Protein AF-A0A935UK66-F1 (afdb_monomer)

Radius of gyration: 18.5 Å; Cα contacts (8 Å, |Δi|>4): 503; chains: 1; bounding box: 47×48×50 Å

Foldseek 3Di:
DDDDDDDDDLADDPPPPRHAQCWADWDQDPVRWIWIARQVQQFIWTANPVRSDIDTQDGPHDPHPVADEDPDDAPGQHCNLQQQAAAPAEPDPAGDNVHHLHAPGGFHAKDQDPCQPVVPQPRVKMKTKGWGHWHDADHRQQFTKTAIWIWMWRADPVVSHTDDIDTQGTGHIGTSYQQQRYWDWDDDPPWIFIFDQGFDDGGDDPPPDRDRDGDGGTDD

Solvent-accessible surface area (backbone atoms only — not comparable to full-atom values): 12392 Å² total; per-residue (Å²): 139,82,88,85,84,85,86,80,86,56,52,53,64,84,88,43,90,78,34,64,48,56,67,63,30,77,46,82,45,91,83,72,27,35,39,34,19,16,15,77,54,27,29,34,28,41,26,38,80,88,78,31,54,73,41,79,28,36,71,58,32,89,82,26,94,86,24,45,55,69,89,66,60,92,74,42,60,20,57,41,59,46,65,59,39,53,53,91,54,59,98,54,104,57,39,58,96,88,39,43,56,59,38,47,57,31,29,25,14,50,32,65,39,96,55,34,80,71,80,75,72,83,44,26,33,40,38,35,33,27,57,36,24,44,74,52,68,52,65,78,48,46,41,42,34,29,24,23,30,35,33,37,29,36,54,36,82,92,79,58,31,51,42,78,76,42,81,74,44,70,80,42,78,34,29,44,40,47,34,68,39,46,46,44,70,43,82,55,86,96,32,46,32,41,42,32,61,30,46,57,59,56,53,78,54,97,68,88,59,80,55,67,52,74,51,78,51,70,69,131

Secondary structure (DSSP, 8-state):
---------SSPPTTSTT--SSEEEEEE-TTS-EEEEETTTTEEEEE-TTT--EEEEEE-STT-TTSB-SSPPTTSSBSTTTSS------SSS---TTS----S-SEEEEEE-TTTTSSS-TT-EEEEEEEEEEEEE-STTS-EEEEEEEEEEEEETTTTEEEEEEEEEEEEEEESS------EEEEETTEEEEE-------TTS---------------

Structure (mmCIF, N/CA/C/O backbone):
data_AF-A0A935UK66-F1
#
_entry.id   AF-A0A935UK66-F1
#
loop_
_atom_site.group_PDB
_atom_site.id
_atom_site.type_symbol
_atom_site.label_atom_id
_atom_site.label_alt_id
_atom_site.label_comp_id
_atom_site.label_asym_id
_atom_site.label_entity_id
_atom_site.label_seq_id
_atom_site.pdbx_PDB_ins_code
_atom_site.Cartn_x
_atom_site.Cartn_y
_atom_site.Cartn_z
_atom_site.occupancy
_atom_site.B_iso_or_equiv
_atom_site.auth_seq_id
_atom_site.auth_comp_id
_atom_site.auth_asym_id
_atom_site.auth_atom_id
_atom_site.pdbx_PDB_model_num
ATOM 1 N N . MET A 1 1 ? -23.774 31.179 0.644 1.00 64.38 1 MET A N 1
ATOM 2 C CA . MET A 1 1 ? -23.534 30.008 1.512 1.00 64.38 1 MET A CA 1
ATOM 3 C C . MET A 1 1 ? -22.022 29.878 1.615 1.00 64.38 1 MET A C 1
ATOM 5 O O . MET A 1 1 ? -21.396 29.735 0.577 1.00 64.38 1 MET A O 1
ATOM 9 N N . GLY A 1 2 ? -21.432 30.132 2.785 1.00 73.19 2 GLY A N 1
ATOM 10 C CA . GLY A 1 2 ? -19.978 30.077 2.975 1.00 73.19 2 GLY A CA 1
ATOM 11 C C . GLY A 1 2 ? -19.636 28.817 3.750 1.00 73.19 2 GLY A C 1
ATOM 12 O O . GLY A 1 2 ? -19.974 28.732 4.927 1.00 73.19 2 GLY A O 1
ATOM 13 N N . GLU A 1 3 ? -19.041 27.829 3.093 1.00 79.62 3 GLU A N 1
ATOM 14 C CA . GLU A 1 3 ? -18.506 26.669 3.800 1.00 79.62 3 GLU A CA 1
ATOM 15 C C . GLU A 1 3 ? -17.301 27.114 4.636 1.00 79.62 3 GLU A C 1
ATOM 17 O O . GLU A 1 3 ? -16.380 27.761 4.138 1.00 79.62 3 GLU A O 1
ATOM 22 N N . VAL A 1 4 ? -17.335 26.801 5.932 1.00 85.06 4 VAL A N 1
ATOM 23 C CA . VAL A 1 4 ? -16.215 27.023 6.848 1.00 85.06 4 VAL A CA 1
ATOM 24 C C . VAL A 1 4 ? -15.487 25.697 6.996 1.00 85.06 4 VAL A C 1
ATOM 26 O O . VAL A 1 4 ? -16.038 24.741 7.539 1.00 85.06 4 VAL A O 1
ATOM 29 N N . PHE A 1 5 ? -14.246 25.641 6.522 1.00 86.44 5 PHE A N 1
ATOM 30 C CA . PHE A 1 5 ? -13.404 24.454 6.632 1.00 86.44 5 PHE A CA 1
ATOM 31 C C . PHE A 1 5 ? -12.426 24.584 7.798 1.00 86.44 5 PHE A C 1
ATOM 33 O O . PHE A 1 5 ? -11.846 25.645 8.030 1.00 86.44 5 PHE A O 1
ATOM 40 N N . LYS A 1 6 ? -12.207 23.474 8.509 1.00 85.62 6 LYS A N 1
ATOM 41 C CA . LYS A 1 6 ? -11.101 23.307 9.455 1.00 85.62 6 LYS A CA 1
ATOM 42 C C . LYS A 1 6 ? -10.132 22.282 8.880 1.00 85.62 6 LYS A C 1
ATOM 44 O O . LYS A 1 6 ? -10.553 21.207 8.464 1.00 85.62 6 LYS A O 1
ATOM 49 N N . GLN A 1 7 ? -8.846 22.609 8.887 1.00 88.38 7 GLN A N 1
ATOM 50 C CA . GLN A 1 7 ? -7.781 21.711 8.456 1.00 88.38 7 GLN A CA 1
ATOM 51 C C . GLN A 1 7 ? -6.944 21.273 9.659 1.00 88.38 7 GLN A C 1
ATOM 53 O O . GLN A 1 7 ? -6.579 22.094 10.500 1.00 88.38 7 GLN A O 1
ATOM 58 N N . THR A 1 8 ? -6.596 19.989 9.692 1.00 89.00 8 THR A N 1
ATOM 59 C CA . THR A 1 8 ? -5.582 19.426 10.589 1.00 89.00 8 THR A CA 1
ATOM 60 C C . THR A 1 8 ? -4.514 18.760 9.730 1.00 89.00 8 THR A C 1
ATOM 62 O O . THR A 1 8 ? -4.835 18.016 8.804 1.00 89.00 8 THR A O 1
ATOM 65 N N . ILE A 1 9 ? -3.241 19.025 10.019 1.00 91.56 9 ILE A N 1
ATOM 66 C CA . ILE A 1 9 ? -2.123 18.354 9.349 1.00 91.56 9 ILE A CA 1
ATOM 67 C C . ILE A 1 9 ? -1.869 17.027 10.071 1.00 91.56 9 ILE A C 1
ATOM 69 O O . ILE A 1 9 ? -1.418 17.029 11.211 1.00 91.56 9 ILE A O 1
ATOM 73 N N . LEU A 1 10 ? -2.162 15.902 9.410 1.00 93.25 10 LEU A N 1
A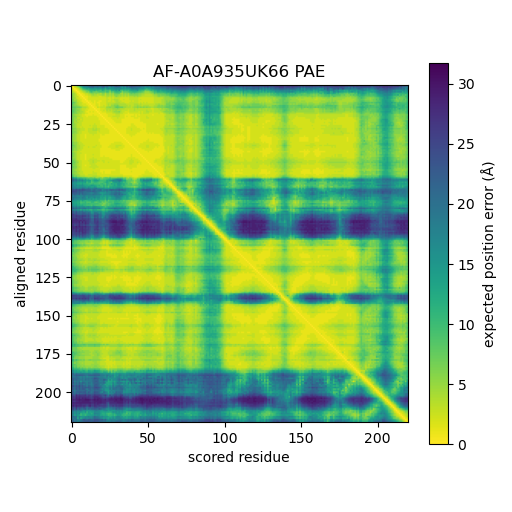TOM 74 C CA . LEU A 1 10 ? -1.942 14.552 9.961 1.00 93.25 10 LEU A CA 1
ATOM 75 C C . LEU A 1 10 ? -0.548 13.992 9.653 1.00 93.25 10 LEU A C 1
ATOM 77 O O . LEU A 1 10 ? -0.073 13.090 10.334 1.00 93.25 10 LEU A O 1
ATOM 81 N N . SER A 1 11 ? 0.105 14.522 8.621 1.00 93.44 11 SER A N 1
ATOM 82 C CA . SER A 1 11 ? 1.477 14.198 8.237 1.00 93.44 11 SER A CA 1
ATOM 83 C C . SER A 1 11 ? 2.166 15.491 7.817 1.00 93.44 11 SER A C 1
ATOM 85 O O . SER A 1 11 ? 1.612 16.201 6.973 1.00 93.44 11 SER A O 1
ATOM 87 N N . PRO A 1 12 ? 3.356 15.810 8.350 1.00 92.50 12 PRO A N 1
ATOM 88 C CA . PRO A 1 12 ? 4.091 16.989 7.920 1.00 92.50 12 PRO A CA 1
ATOM 89 C C . PRO A 1 12 ? 4.636 16.809 6.493 1.00 92.50 12 PRO A C 1
ATOM 91 O O . PRO A 1 12 ? 4.590 15.712 5.927 1.00 92.50 12 PRO A O 1
ATOM 94 N N . ALA A 1 13 ? 5.142 17.899 5.915 1.00 89.38 13 ALA A N 1
ATOM 95 C CA . ALA A 1 13 ? 5.801 17.882 4.613 1.00 89.38 13 ALA A CA 1
ATOM 96 C C . ALA A 1 13 ? 7.187 17.212 4.684 1.00 89.38 13 ALA A C 1
ATOM 98 O O . ALA A 1 13 ? 7.879 17.303 5.698 1.00 89.38 13 ALA A O 1
ATOM 99 N N . ASP A 1 14 ? 7.597 16.570 3.590 1.00 84.38 14 ASP A N 1
ATOM 100 C CA . ASP A 1 14 ? 8.952 16.037 3.384 1.00 84.38 14 ASP A CA 1
ATOM 101 C C . ASP A 1 14 ? 10.008 17.162 3.538 1.00 84.38 14 ASP A C 1
ATOM 103 O O . ASP A 1 14 ? 9.793 18.244 2.975 1.00 84.38 14 ASP A O 1
ATOM 107 N N . PRO A 1 15 ? 11.121 16.977 4.290 1.00 89.69 15 PRO A N 1
ATOM 108 C CA . PRO A 1 15 ? 11.586 15.761 4.985 1.00 89.69 15 PRO A CA 1
ATOM 109 C C . PRO A 1 15 ? 11.335 15.744 6.503 1.00 89.69 15 PRO A C 1
ATOM 111 O O . PRO A 1 15 ? 12.070 15.091 7.249 1.00 89.69 15 PRO A O 1
ATOM 114 N N . ALA A 1 16 ? 10.348 16.486 7.012 1.00 91.25 16 ALA A N 1
ATOM 115 C CA . ALA A 1 16 ? 10.133 16.599 8.454 1.00 91.25 16 ALA A CA 1
ATOM 116 C C . ALA A 1 16 ? 9.825 15.230 9.101 1.00 91.25 16 ALA A C 1
ATOM 118 O O . ALA A 1 16 ? 9.090 14.429 8.517 1.00 91.25 16 ALA A O 1
ATOM 119 N N . PRO A 1 17 ? 10.324 14.944 10.320 1.00 89.12 17 PRO A N 1
ATOM 120 C CA . PRO A 1 17 ? 10.083 13.667 10.986 1.00 89.12 17 PRO A CA 1
ATOM 121 C C . PRO A 1 17 ? 8.598 13.287 11.020 1.00 89.12 17 PRO A C 1
ATOM 123 O O . PRO A 1 17 ? 7.753 14.071 11.442 1.00 89.12 17 PRO A O 1
ATOM 126 N N . GLY A 1 18 ? 8.283 12.067 10.578 1.00 87.00 18 GLY A N 1
ATOM 127 C CA . GLY A 1 18 ? 6.913 11.551 10.546 1.00 87.00 18 GLY A CA 1
ATOM 128 C C . GLY A 1 18 ? 6.158 11.752 9.228 1.00 87.00 18 GLY A C 1
ATOM 129 O O . GLY A 1 18 ? 5.064 11.193 9.107 1.00 87.00 18 GLY A O 1
ATOM 130 N N . PHE A 1 19 ? 6.732 12.446 8.233 1.00 92.19 19 PHE A N 1
ATOM 131 C CA . PHE A 1 19 ? 6.116 12.608 6.909 1.00 92.19 19 PHE A CA 1
ATOM 132 C C . PHE A 1 19 ? 5.751 11.266 6.244 1.00 92.19 19 PHE A C 1
ATOM 134 O O . PHE A 1 19 ? 6.308 10.211 6.571 1.00 92.19 19 PHE A O 1
ATOM 141 N N . LEU A 1 20 ? 4.781 11.303 5.329 1.00 92.94 20 LEU A N 1
ATOM 142 C CA . LEU A 1 20 ? 4.436 10.195 4.442 1.00 92.94 20 LEU A CA 1
ATOM 143 C C . LEU A 1 20 ? 5.270 10.275 3.160 1.00 92.94 20 LEU A C 1
ATOM 145 O O . LEU A 1 20 ? 5.287 11.302 2.482 1.00 92.94 20 LEU A O 1
ATOM 149 N N . ASN A 1 21 ? 5.928 9.182 2.796 1.00 89.75 21 ASN A N 1
ATOM 150 C CA . ASN A 1 21 ? 6.810 9.109 1.637 1.00 89.75 21 ASN A CA 1
ATOM 151 C C . ASN A 1 21 ? 6.006 8.853 0.349 1.00 89.75 21 ASN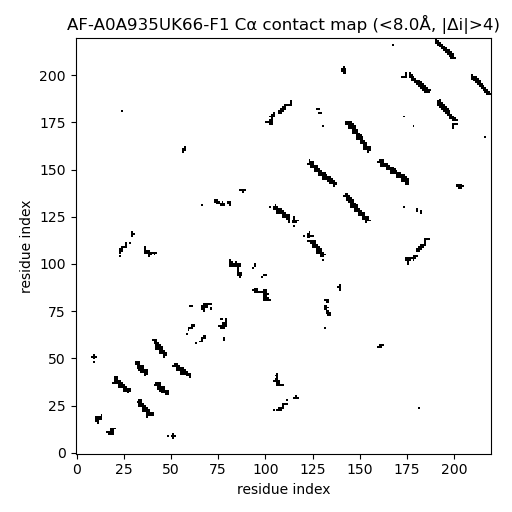 A C 1
ATOM 153 O O . ASN A 1 21 ? 5.794 7.703 -0.050 1.00 89.75 21 ASN A O 1
ATOM 157 N N . TYR A 1 22 ? 5.570 9.943 -0.293 1.00 90.31 22 TYR A N 1
ATOM 158 C CA . TYR A 1 22 ? 4.715 9.945 -1.491 1.00 90.31 22 TYR A CA 1
ATOM 159 C C . TYR A 1 22 ? 3.412 9.168 -1.239 1.00 90.31 22 TYR A C 1
ATOM 161 O O . TYR A 1 22 ? 3.231 8.077 -1.787 1.00 90.31 22 TYR A O 1
ATOM 169 N N . PRO A 1 23 ? 2.516 9.682 -0.373 1.00 94.50 23 PRO A N 1
ATOM 170 C CA . PRO A 1 23 ? 1.218 9.056 -0.161 1.00 94.50 23 PRO A CA 1
ATOM 171 C C . PRO A 1 23 ? 0.450 8.973 -1.486 1.00 94.50 23 PRO A C 1
ATOM 173 O O . PRO A 1 23 ? 0.463 9.933 -2.257 1.00 94.50 23 PRO A O 1
ATOM 176 N N . TRP A 1 24 ? -0.193 7.835 -1.759 1.00 94.38 24 TRP A N 1
ATOM 177 C CA . TRP A 1 24 ? -0.863 7.595 -3.043 1.00 94.38 24 TRP A CA 1
ATOM 178 C C . TRP A 1 24 ? -2.361 7.353 -2.898 1.00 94.38 24 TRP A C 1
ATOM 180 O O . TRP A 1 24 ? -3.166 8.121 -3.417 1.00 94.38 24 TRP A O 1
ATOM 190 N N . GLU A 1 25 ? -2.738 6.284 -2.203 1.00 95.88 25 GLU A N 1
ATOM 191 C CA . GLU A 1 25 ? -4.130 5.898 -1.987 1.00 95.88 25 GLU A CA 1
ATOM 192 C C . GLU A 1 25 ? -4.507 6.141 -0.527 1.00 95.88 25 GLU A C 1
ATOM 194 O O . GLU A 1 25 ? -3.689 5.950 0.377 1.00 95.88 25 GLU A O 1
ATOM 199 N N . ILE A 1 26 ? -5.760 6.534 -0.299 1.00 97.25 26 ILE A N 1
ATOM 200 C CA . ILE A 1 26 ? -6.345 6.683 1.031 1.00 97.25 26 ILE A CA 1
ATOM 201 C C . ILE A 1 26 ? -7.740 6.067 1.058 1.00 97.25 26 ILE A C 1
ATOM 203 O O . ILE A 1 26 ? -8.545 6.258 0.151 1.00 97.25 26 ILE A O 1
ATOM 207 N N . THR A 1 27 ? -8.053 5.329 2.116 1.00 96.31 27 THR A N 1
ATOM 208 C CA . THR A 1 27 ? -9.406 4.822 2.372 1.00 96.31 27 THR A CA 1
ATOM 209 C C . THR A 1 27 ? -9.735 4.971 3.848 1.00 96.31 27 THR A C 1
ATOM 211 O O . THR A 1 27 ? -8.896 4.704 4.706 1.00 96.31 27 THR A O 1
ATOM 214 N N . TYR A 1 28 ? -10.962 5.395 4.145 1.00 97.25 28 TYR A N 1
ATOM 215 C CA . TYR A 1 28 ? -11.491 5.375 5.504 1.00 97.25 28 TYR A CA 1
ATOM 216 C C . TYR A 1 28 ? -11.963 3.957 5.837 1.00 97.25 28 TYR A C 1
ATOM 218 O O . TYR A 1 28 ? -12.797 3.400 5.122 1.00 97.25 28 TYR A O 1
ATOM 226 N N . GLY A 1 29 ? -11.384 3.355 6.871 1.00 96.12 29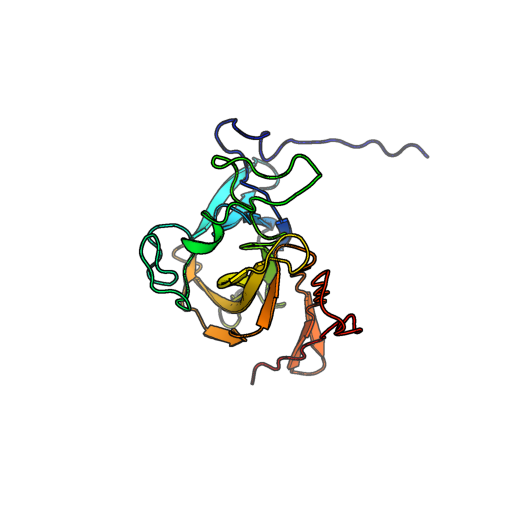 GLY A N 1
ATOM 227 C CA . GLY A 1 29 ? -11.711 2.001 7.299 1.00 96.12 29 GLY A CA 1
ATOM 228 C C . GLY A 1 29 ? -12.913 1.951 8.249 1.00 96.12 29 GLY A C 1
ATOM 229 O O . GLY A 1 29 ? -13.249 2.951 8.884 1.00 96.12 29 GLY A O 1
ATOM 230 N N . PRO A 1 30 ? -13.535 0.772 8.410 1.00 96.25 30 PRO A N 1
ATOM 231 C CA . PRO A 1 30 ? -14.627 0.553 9.366 1.00 96.25 30 PRO A CA 1
ATOM 232 C C . PRO A 1 30 ? -14.179 0.643 10.834 1.00 96.25 30 PRO A C 1
ATOM 234 O O . PRO A 1 30 ? -15.005 0.712 11.737 1.00 96.25 30 PRO A O 1
ATOM 237 N N . ASP A 1 31 ? -12.870 0.687 11.081 1.00 96.88 31 ASP A N 1
ATOM 238 C CA . ASP A 1 31 ? -12.249 0.889 12.387 1.00 96.88 31 ASP A CA 1
ATOM 239 C C . ASP A 1 31 ? -12.007 2.373 12.728 1.00 96.88 31 ASP A C 1
ATOM 241 O O . ASP A 1 31 ? -11.266 2.682 13.661 1.00 96.88 31 ASP A O 1
ATOM 245 N N . ASN A 1 32 ? -12.620 3.289 11.971 1.00 97.44 32 ASN A N 1
ATOM 246 C CA . ASN A 1 32 ? -12.492 4.746 12.085 1.00 97.44 32 ASN A CA 1
ATOM 247 C C . ASN A 1 32 ? -11.079 5.302 11.834 1.00 97.44 32 ASN A C 1
ATOM 249 O O . ASN A 1 32 ? -10.811 6.465 12.149 1.00 97.44 32 ASN A O 1
ATOM 253 N N . ASN A 1 33 ? -10.183 4.505 11.246 1.00 98.19 33 ASN A N 1
ATOM 254 C CA . ASN A 1 33 ? -8.841 4.934 10.861 1.00 98.19 33 ASN A CA 1
ATOM 255 C C . ASN A 1 33 ? -8.735 5.191 9.355 1.00 98.19 33 ASN A C 1
ATOM 257 O O . ASN A 1 33 ? -9.475 4.639 8.540 1.00 98.19 33 ASN A O 1
ATOM 261 N N . LEU A 1 34 ? -7.755 6.005 8.974 1.00 98.31 34 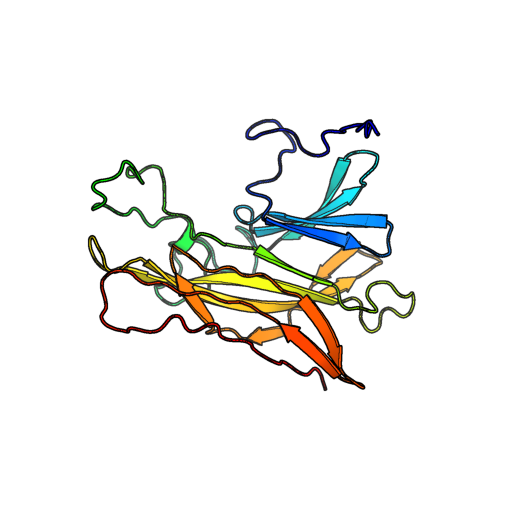LEU A N 1
ATOM 262 C CA . LEU A 1 34 ? -7.323 6.156 7.590 1.00 98.31 34 LEU A CA 1
ATOM 263 C C . LEU A 1 34 ? -6.297 5.072 7.260 1.00 98.31 34 LEU A C 1
ATOM 265 O O . LEU A 1 34 ? -5.347 4.857 8.009 1.00 98.31 34 LEU A O 1
ATOM 269 N N . TRP A 1 35 ? -6.453 4.430 6.112 1.00 98.38 35 TRP A N 1
ATOM 270 C CA . TRP A 1 35 ? -5.504 3.467 5.566 1.00 98.38 35 TRP A CA 1
ATOM 271 C C . TRP A 1 35 ? -4.835 4.114 4.359 1.00 98.38 35 TRP A C 1
ATOM 273 O O . TRP A 1 35 ? -5.523 4.498 3.415 1.00 98.38 35 TRP A O 1
ATOM 283 N N . VAL A 1 36 ? -3.517 4.306 4.420 1.00 98.38 36 VAL A N 1
ATOM 284 C CA . VAL A 1 36 ? -2.761 5.127 3.463 1.00 98.38 36 VAL A CA 1
ATOM 285 C C . VAL A 1 36 ? -1.544 4.380 2.941 1.00 98.38 36 VAL A C 1
ATOM 287 O O . VAL A 1 36 ? -0.703 3.926 3.724 1.00 98.38 36 VAL A O 1
ATOM 290 N N . THR A 1 37 ? -1.419 4.287 1.620 1.00 97.56 37 THR A N 1
ATOM 291 C CA . THR A 1 37 ? -0.238 3.715 0.964 1.00 97.56 37 THR A CA 1
ATOM 292 C C . THR A 1 37 ? 0.840 4.775 0.750 1.00 97.56 37 THR A C 1
ATOM 294 O O . THR A 1 37 ? 0.555 5.895 0.334 1.00 97.56 37 THR A O 1
ATOM 297 N N . GLU A 1 38 ? 2.094 4.425 1.032 1.00 94.50 38 GLU A N 1
ATOM 298 C CA . GLU A 1 38 ? 3.283 5.220 0.713 1.00 94.50 38 GLU A CA 1
ATOM 299 C C . GLU A 1 38 ? 3.977 4.609 -0.501 1.00 94.50 38 GLU A C 1
ATOM 301 O O . GLU A 1 38 ? 4.647 3.573 -0.394 1.00 94.50 38 GLU A O 1
ATOM 306 N N . SER A 1 39 ? 3.836 5.264 -1.654 1.00 90.69 39 SER A N 1
ATOM 307 C CA . SER A 1 39 ? 4.297 4.730 -2.934 1.00 90.69 39 SER A CA 1
ATOM 308 C C . SER A 1 39 ? 5.795 4.456 -2.930 1.00 90.69 39 SER A C 1
ATOM 310 O O . SER A 1 39 ? 6.202 3.379 -3.375 1.00 90.69 39 SER A O 1
ATOM 312 N N . ARG A 1 40 ? 6.599 5.378 -2.380 1.00 86.69 40 ARG A N 1
ATOM 313 C CA . ARG A 1 40 ? 8.064 5.267 -2.370 1.00 86.69 40 ARG A CA 1
ATOM 314 C C . ARG A 1 40 ? 8.626 4.474 -1.207 1.00 86.69 40 ARG A C 1
ATOM 316 O O . ARG A 1 40 ? 9.676 3.854 -1.355 1.00 86.69 40 ARG A O 1
ATOM 323 N N . ALA A 1 41 ? 7.926 4.451 -0.075 1.00 87.81 41 ALA A N 1
ATOM 324 C CA . ALA A 1 41 ? 8.346 3.632 1.056 1.00 87.81 41 ALA A CA 1
ATOM 325 C C . ALA A 1 41 ? 7.921 2.168 0.930 1.00 87.81 41 ALA A C 1
ATOM 327 O O . ALA A 1 41 ? 8.449 1.363 1.682 1.00 87.81 41 ALA A O 1
ATOM 328 N N . TYR A 1 42 ? 7.008 1.805 0.021 1.00 92.31 42 TYR A N 1
ATOM 329 C CA . TYR A 1 42 ? 6.436 0.454 -0.059 1.00 92.31 42 TYR A CA 1
ATOM 330 C C . TYR A 1 42 ? 5.739 0.009 1.231 1.00 92.31 42 TYR A C 1
ATOM 332 O O . TYR A 1 42 ? 5.901 -1.119 1.702 1.00 92.31 42 TYR A O 1
ATOM 340 N N . LYS A 1 43 ? 4.956 0.922 1.814 1.00 95.00 43 LYS A N 1
ATOM 341 C CA . LYS A 1 43 ? 4.288 0.719 3.104 1.00 95.00 43 LYS A CA 1
ATOM 342 C C . LYS A 1 43 ? 2.805 1.026 3.028 1.00 95.00 43 LYS A C 1
ATOM 344 O O . LYS A 1 43 ? 2.385 1.954 2.343 1.00 95.00 43 LYS A O 1
ATOM 349 N N . LEU A 1 44 ? 2.023 0.272 3.794 1.00 97.81 44 LEU A N 1
ATOM 350 C CA . LEU A 1 44 ? 0.654 0.629 4.157 1.00 97.81 44 LEU A CA 1
ATOM 351 C C . LEU A 1 44 ? 0.653 1.079 5.612 1.00 97.81 44 LEU A C 1
ATOM 353 O O . LEU A 1 44 ? 1.158 0.367 6.487 1.00 97.81 44 LEU A O 1
ATOM 357 N N . ASN A 1 45 ? 0.051 2.230 5.876 1.00 98.06 45 ASN A N 1
ATOM 358 C CA . ASN A 1 45 ? -0.083 2.787 7.211 1.00 98.06 45 ASN A CA 1
ATOM 359 C C . ASN A 1 45 ? -1.549 2.909 7.605 1.00 98.06 45 ASN A C 1
ATOM 361 O O . ASN A 1 45 ? -2.378 3.331 6.806 1.00 98.06 45 ASN A O 1
ATOM 365 N N . LYS A 1 46 ? -1.832 2.592 8.865 1.00 98.12 46 LYS A N 1
ATOM 366 C CA . LYS A 1 46 ? -3.062 2.959 9.558 1.00 98.12 46 LYS A CA 1
ATOM 367 C C . LYS A 1 46 ? -2.809 4.257 10.326 1.00 98.12 46 LYS A C 1
ATOM 369 O O . LYS A 1 46 ? -1.811 4.342 11.045 1.00 98.12 46 LYS A O 1
ATOM 374 N N . ILE A 1 47 ? -3.665 5.257 10.154 1.00 98.06 47 ILE A N 1
ATOM 375 C CA . ILE A 1 47 ? -3.517 6.599 10.725 1.00 98.06 47 ILE A CA 1
ATOM 376 C C . ILE A 1 47 ? -4.805 6.982 11.448 1.00 98.06 47 ILE A C 1
ATOM 378 O O . ILE A 1 47 ? -5.880 6.967 10.850 1.00 98.06 47 ILE A O 1
ATOM 382 N N . ASP A 1 48 ? -4.686 7.368 12.714 1.00 96.69 48 ASP A N 1
ATOM 383 C CA . ASP A 1 48 ? -5.796 7.961 13.460 1.00 96.69 48 ASP A CA 1
ATOM 384 C C . ASP A 1 48 ? -6.088 9.373 12.910 1.00 96.69 48 ASP A C 1
ATOM 386 O O . ASP A 1 48 ? -5.210 10.242 12.968 1.00 96.69 48 ASP A O 1
ATOM 390 N N . PRO A 1 49 ? -7.299 9.638 12.383 1.00 95.94 49 PRO A N 1
ATOM 391 C CA . PRO A 1 49 ? -7.645 10.928 11.788 1.00 95.94 49 PRO A CA 1
ATOM 392 C C . PRO A 1 49 ? -7.711 12.083 12.797 1.00 95.94 49 PRO A C 1
ATOM 394 O O . PRO A 1 49 ? -7.710 13.241 12.385 1.00 95.94 49 PRO A O 1
ATOM 397 N N . ASN A 1 50 ? -7.781 11.804 14.101 1.00 93.31 50 ASN A N 1
ATOM 398 C CA . ASN A 1 50 ? -7.865 12.828 15.142 1.00 93.31 50 ASN A CA 1
ATOM 399 C C . ASN A 1 50 ? -6.484 13.242 15.649 1.00 93.31 50 ASN A C 1
ATOM 401 O O . ASN A 1 50 ? -6.253 14.420 15.918 1.00 93.31 50 ASN A O 1
ATOM 405 N N . THR A 1 51 ? -5.575 12.274 15.792 1.00 92.88 51 THR A N 1
ATOM 406 C CA . THR A 1 51 ? -4.253 12.495 16.401 1.00 92.88 51 THR A CA 1
ATOM 407 C C . THR A 1 51 ? -3.105 12.503 15.395 1.00 92.88 51 THR A C 1
ATOM 409 O O . THR A 1 51 ? -2.024 12.987 15.717 1.00 92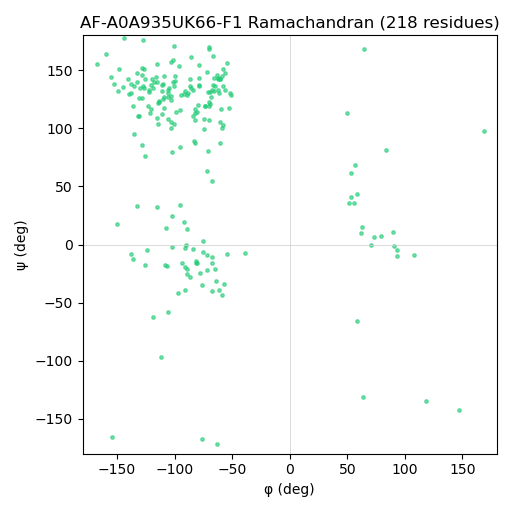.88 51 THR A O 1
ATOM 412 N N . GLY A 1 52 ? -3.304 11.959 14.189 1.00 92.94 52 GLY A N 1
ATOM 413 C CA . GLY A 1 52 ? -2.230 11.719 13.221 1.00 92.94 52 GLY A CA 1
ATOM 414 C C . GLY A 1 52 ? -1.316 10.548 13.598 1.00 92.94 52 GLY A C 1
ATOM 415 O O . GLY A 1 52 ? -0.313 10.313 12.925 1.00 92.94 52 GLY A O 1
ATOM 416 N N . THR A 1 53 ? -1.641 9.789 14.655 1.00 94.75 53 THR A N 1
ATOM 417 C CA . THR A 1 53 ? -0.842 8.633 15.082 1.00 94.75 53 THR A CA 1
ATOM 418 C C . THR A 1 53 ? -0.761 7.614 13.952 1.00 94.75 53 THR A C 1
ATOM 420 O O . THR A 1 53 ? -1.772 7.043 13.543 1.00 94.75 53 THR A O 1
ATOM 423 N N . LYS A 1 54 ? 0.458 7.374 13.460 1.00 95.69 54 LYS A N 1
ATOM 424 C CA . LYS A 1 54 ? 0.752 6.504 12.318 1.00 95.69 54 LYS A CA 1
ATOM 425 C C . LYS A 1 54 ? 1.312 5.163 12.780 1.00 95.69 54 LYS A C 1
ATOM 427 O O . LYS A 1 54 ? 2.318 5.113 13.481 1.00 95.69 54 LYS A O 1
ATOM 432 N N . THR A 1 55 ? 0.712 4.073 12.311 1.00 96.50 55 THR A N 1
ATOM 433 C CA . THR A 1 55 ? 1.215 2.705 12.489 1.00 96.50 55 THR A CA 1
ATOM 434 C C . THR A 1 55 ? 1.401 2.044 11.130 1.00 96.50 55 THR A C 1
ATOM 436 O O . THR A 1 55 ? 0.434 1.851 10.398 1.00 96.50 55 THR A O 1
ATOM 439 N N . THR A 1 56 ? 2.624 1.635 10.791 1.00 96.81 56 THR A N 1
ATOM 440 C CA . THR A 1 56 ? 2.861 0.810 9.596 1.00 96.81 56 THR A CA 1
ATOM 441 C C . THR A 1 56 ? 2.279 -0.581 9.816 1.00 96.81 56 THR A C 1
ATOM 443 O O . THR A 1 56 ? 2.666 -1.275 10.755 1.00 96.81 56 THR A O 1
ATOM 446 N N . VAL A 1 57 ? 1.353 -1.001 8.961 1.00 97.69 57 VAL A N 1
ATOM 447 C CA . VAL A 1 57 ? 0.620 -2.278 9.063 1.00 97.69 57 VAL A CA 1
ATOM 448 C C . VAL A 1 57 ? 1.057 -3.295 8.008 1.00 97.69 57 VAL A C 1
ATOM 450 O O . VAL A 1 57 ? 0.827 -4.488 8.190 1.00 97.69 57 VAL A O 1
ATOM 453 N N . LEU A 1 58 ? 1.727 -2.844 6.945 1.00 96.06 58 LEU A N 1
ATOM 454 C CA . LEU A 1 58 ? 2.395 -3.679 5.945 1.00 96.06 58 LEU A CA 1
ATOM 455 C C . LEU A 1 58 ? 3.672 -2.974 5.482 1.00 96.06 58 LEU A C 1
ATOM 457 O O . LEU A 1 58 ? 3.633 -1.775 5.205 1.00 96.06 58 LEU A O 1
ATOM 461 N N . ASP A 1 59 ? 4.773 -3.716 5.380 1.00 93.06 59 ASP A N 1
ATOM 462 C CA . ASP A 1 59 ? 6.064 -3.215 4.904 1.00 93.06 59 ASP A CA 1
ATOM 463 C C . ASP A 1 59 ? 6.634 -4.182 3.854 1.00 93.06 59 ASP A C 1
ATOM 465 O O . ASP A 1 59 ? 6.977 -5.327 4.161 1.00 93.06 59 ASP A O 1
ATOM 469 N N . LEU A 1 60 ? 6.677 -3.737 2.597 1.00 89.25 60 LEU A N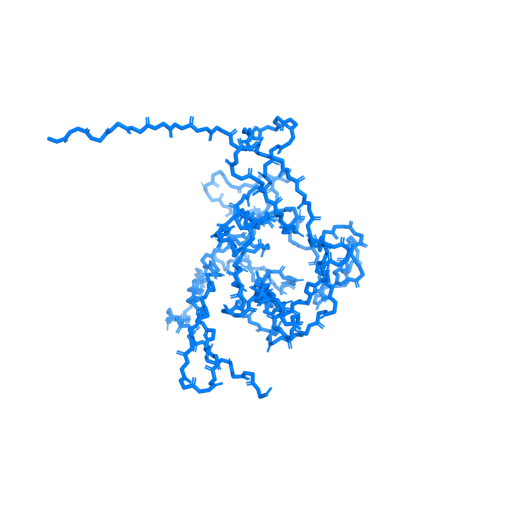 1
ATOM 470 C CA . LEU A 1 60 ? 7.290 -4.460 1.478 1.00 89.25 60 LEU A CA 1
ATOM 471 C C . LEU A 1 60 ? 8.616 -3.818 1.036 1.00 89.25 60 LEU A C 1
ATOM 473 O O . LEU A 1 60 ? 9.099 -4.114 -0.052 1.00 89.25 60 LEU A O 1
ATOM 477 N N . SER A 1 61 ? 9.195 -2.930 1.846 1.00 82.69 61 SER A N 1
ATOM 478 C CA . SER A 1 61 ? 10.419 -2.194 1.518 1.00 82.69 61 SER A CA 1
ATOM 479 C C . SER A 1 61 ? 11.693 -3.047 1.639 1.00 82.69 61 SER A C 1
ATOM 481 O O . SER A 1 61 ? 11.649 -4.277 1.728 1.00 82.69 61 SER A O 1
ATOM 483 N N . THR A 1 62 ? 12.861 -2.396 1.618 1.00 62.91 62 THR A N 1
ATOM 484 C CA . THR A 1 62 ? 14.177 -3.033 1.783 1.00 62.91 62 THR A CA 1
ATOM 485 C C . THR A 1 62 ? 14.253 -3.894 3.043 1.00 62.91 62 THR A C 1
ATOM 487 O O . THR A 1 62 ? 14.141 -3.377 4.151 1.00 62.91 62 THR A O 1
ATOM 490 N N . GLY A 1 63 ? 14.467 -5.203 2.858 1.00 61.53 63 GLY A N 1
ATOM 491 C CA . GLY A 1 63 ? 14.457 -6.217 3.923 1.00 61.53 63 GLY A CA 1
ATOM 492 C C . GLY A 1 63 ? 13.232 -7.139 3.906 1.00 61.53 63 GLY A C 1
ATOM 493 O O . GLY A 1 63 ? 13.219 -8.145 4.613 1.00 61.53 63 GLY A O 1
ATOM 494 N N . SER A 1 64 ? 12.223 -6.843 3.081 1.00 70.81 64 SER A N 1
ATOM 495 C CA . SER A 1 64 ? 11.104 -7.754 2.852 1.00 70.81 64 SER A CA 1
ATOM 496 C C . SER A 1 64 ? 11.584 -9.062 2.218 1.00 70.81 64 SER A C 1
ATOM 498 O O . SER A 1 64 ? 12.304 -9.051 1.224 1.00 70.81 64 SER A O 1
ATOM 500 N N . THR A 1 65 ? 11.135 -10.210 2.730 1.00 67.88 65 THR A N 1
ATOM 501 C CA . THR A 1 65 ? 11.362 -11.507 2.063 1.00 67.88 65 THR A CA 1
ATOM 502 C C . THR A 1 65 ? 10.524 -11.666 0.789 1.00 67.88 65 THR A C 1
ATOM 504 O O . THR A 1 65 ? 10.730 -12.610 0.030 1.00 67.88 65 THR A O 1
ATOM 507 N N . TRP A 1 66 ? 9.589 -10.742 0.538 1.00 69.44 66 TRP A N 1
ATOM 508 C CA . TRP A 1 66 ? 8.677 -10.757 -0.608 1.00 69.44 66 TRP A CA 1
ATOM 509 C C . TRP A 1 66 ? 9.210 -10.002 -1.827 1.00 69.44 66 TRP A C 1
ATOM 511 O O . TRP A 1 66 ? 8.721 -10.225 -2.935 1.00 69.44 66 TRP A O 1
ATOM 521 N N . LEU A 1 67 ? 10.182 -9.107 -1.635 1.00 69.94 67 LEU A N 1
ATOM 522 C CA . LEU A 1 67 ? 10.843 -8.355 -2.697 1.00 69.94 67 LEU A CA 1
ATOM 523 C C . LEU A 1 67 ? 12.340 -8.341 -2.428 1.00 69.94 67 LEU A C 1
ATOM 525 O O . LEU A 1 67 ? 12.800 -7.814 -1.420 1.00 69.94 67 LEU A O 1
ATOM 529 N N . THR A 1 68 ? 13.116 -8.898 -3.353 1.00 60.81 68 THR A N 1
ATOM 530 C CA . THR A 1 68 ? 14.575 -8.849 -3.234 1.00 60.81 68 THR A CA 1
ATOM 531 C C . THR A 1 68 ? 15.055 -7.402 -3.363 1.00 60.81 68 THR A C 1
ATOM 533 O O . THR A 1 68 ? 14.511 -6.621 -4.149 1.00 60.81 68 THR A O 1
ATOM 536 N N . THR A 1 69 ? 16.077 -7.006 -2.609 1.00 57.41 69 THR A N 1
ATOM 537 C CA . THR A 1 69 ? 16.656 -5.654 -2.681 1.00 57.41 69 THR A CA 1
ATOM 538 C C . THR A 1 69 ? 18.149 -5.715 -2.935 1.00 57.41 69 THR A C 1
ATOM 540 O O . THR A 1 69 ? 18.799 -6.578 -2.367 1.00 57.41 69 THR A O 1
ATOM 543 N N . ASN A 1 70 ? 18.659 -4.782 -3.748 1.00 52.38 70 ASN A N 1
ATOM 544 C CA . ASN A 1 70 ? 20.054 -4.604 -4.176 1.00 52.38 70 ASN A CA 1
ATOM 545 C C . ASN A 1 70 ? 20.757 -5.875 -4.708 1.00 52.38 70 ASN A C 1
ATOM 547 O O . ASN A 1 70 ? 21.052 -6.802 -3.968 1.00 52.38 70 ASN A O 1
ATOM 551 N N . GLY A 1 71 ? 21.084 -5.894 -6.008 1.00 52.78 71 GLY A N 1
ATOM 552 C CA . GLY A 1 71 ? 21.835 -6.994 -6.640 1.00 52.78 71 GLY A CA 1
ATOM 553 C C . GLY A 1 71 ? 20.986 -8.144 -7.200 1.00 52.78 71 GLY A C 1
ATOM 554 O O . GLY A 1 71 ? 21.533 -9.173 -7.587 1.00 52.78 71 GLY A O 1
ATOM 555 N N . ALA A 1 72 ? 19.662 -7.980 -7.272 1.00 59.56 72 ALA A N 1
ATOM 556 C CA . ALA A 1 72 ? 18.776 -8.953 -7.903 1.00 59.56 72 ALA A CA 1
ATOM 557 C C . ALA A 1 72 ? 19.025 -9.034 -9.429 1.00 59.56 72 ALA A C 1
ATOM 559 O O . ALA A 1 72 ? 19.150 -7.986 -10.073 1.00 59.56 72 ALA A O 1
ATOM 560 N N . PRO A 1 73 ? 19.066 -10.238 -10.033 1.00 59.56 73 PRO A N 1
ATOM 561 C CA . PRO A 1 73 ? 19.190 -10.394 -11.481 1.00 59.56 73 PRO A CA 1
ATOM 562 C C . PRO A 1 73 ? 18.085 -9.653 -12.243 1.00 59.56 73 PRO A C 1
ATOM 564 O O . PRO A 1 73 ? 16.938 -9.593 -11.784 1.00 59.56 73 PRO A O 1
ATOM 567 N N . ALA A 1 74 ? 18.401 -9.145 -13.438 1.00 57.94 74 ALA A N 1
ATOM 568 C CA . ALA A 1 74 ? 17.403 -8.564 -14.333 1.00 57.94 74 ALA A CA 1
ATOM 569 C C . ALA A 1 74 ? 16.227 -9.539 -14.543 1.00 57.94 74 ALA A C 1
ATOM 571 O O . ALA A 1 74 ? 16.433 -10.716 -14.831 1.00 57.94 74 ALA A O 1
ATOM 572 N N . GLY A 1 75 ? 14.994 -9.053 -14.373 1.00 62.75 75 GLY A N 1
ATOM 573 C CA . GLY A 1 75 ? 13.785 -9.878 -14.468 1.00 62.75 75 GLY A CA 1
ATOM 574 C C . GLY A 1 75 ? 13.306 -10.517 -13.155 1.00 62.75 75 GLY A C 1
ATOM 575 O O . GLY A 1 75 ? 12.253 -11.157 -13.172 1.00 62.75 75 GLY A O 1
ATOM 576 N N . SER A 1 76 ? 14.013 -10.309 -12.039 1.00 70.06 76 SER A N 1
ATOM 577 C CA . SER A 1 76 ? 13.561 -10.701 -10.694 1.00 70.06 76 SER A CA 1
ATOM 578 C C . SER A 1 76 ? 12.535 -9.718 -10.125 1.00 70.06 76 SER A C 1
ATOM 580 O O . SER A 1 76 ? 12.556 -8.531 -10.456 1.00 70.06 76 SER A O 1
ATOM 582 N N . ASP A 1 77 ? 11.683 -10.193 -9.218 1.00 76.00 77 ASP A N 1
ATOM 583 C CA . ASP A 1 77 ? 10.832 -9.328 -8.399 1.00 76.00 77 ASP A CA 1
ATOM 584 C C . ASP A 1 77 ? 11.727 -8.575 -7.394 1.00 76.00 77 ASP A C 1
ATOM 586 O O . ASP A 1 77 ? 12.300 -9.162 -6.465 1.00 76.00 77 ASP A O 1
ATOM 590 N N . THR A 1 78 ? 11.920 -7.275 -7.621 1.00 74.31 78 THR A N 1
ATOM 591 C CA . THR A 1 78 ? 12.866 -6.442 -6.877 1.00 74.31 78 THR A CA 1
ATOM 592 C C . THR A 1 78 ? 12.506 -4.956 -6.876 1.00 74.31 78 THR A C 1
ATOM 594 O O . THR A 1 78 ? 12.094 -4.389 -7.889 1.00 74.31 78 THR A O 1
ATOM 597 N N . LEU A 1 79 ? 12.775 -4.289 -5.747 1.00 69.50 79 LEU A N 1
ATOM 598 C CA . LEU A 1 79 ? 12.759 -2.823 -5.650 1.00 69.50 79 LEU A CA 1
ATOM 599 C C . LEU A 1 79 ? 14.051 -2.168 -6.165 1.00 69.50 79 LEU A C 1
ATOM 601 O O . LEU A 1 79 ? 14.068 -0.971 -6.448 1.00 69.50 79 LEU A O 1
ATOM 605 N N . ALA A 1 80 ? 15.134 -2.936 -6.323 1.00 61.16 80 ALA A N 1
ATOM 606 C CA . ALA A 1 80 ? 16.465 -2.415 -6.645 1.00 61.16 80 ALA A CA 1
ATOM 607 C C . ALA A 1 80 ? 16.505 -1.676 -7.990 1.00 61.16 80 ALA A C 1
ATOM 609 O O . ALA A 1 80 ? 17.137 -0.630 -8.119 1.00 61.16 80 ALA A O 1
ATOM 610 N N . ALA A 1 81 ? 15.796 -2.200 -8.990 1.00 55.06 81 ALA A N 1
ATOM 611 C CA . ALA A 1 81 ? 15.751 -1.621 -10.330 1.00 55.06 81 ALA A CA 1
ATOM 612 C C . ALA A 1 81 ? 14.769 -0.438 -10.451 1.00 55.06 81 ALA A C 1
ATOM 614 O O . ALA A 1 81 ? 14.852 0.335 -11.402 1.00 55.06 81 ALA A O 1
ATOM 615 N N . ILE A 1 82 ? 13.857 -0.282 -9.484 1.00 65.75 82 ILE A N 1
ATOM 616 C CA . ILE A 1 82 ? 12.933 0.860 -9.390 1.00 65.75 82 ILE A CA 1
ATOM 617 C C . ILE A 1 82 ? 13.680 2.096 -8.866 1.00 65.75 82 ILE A C 1
ATOM 619 O O . ILE A 1 82 ? 13.420 3.211 -9.304 1.00 65.75 82 ILE A O 1
ATOM 623 N N . ALA A 1 83 ? 14.650 1.895 -7.968 1.00 55.84 83 ALA A N 1
ATOM 624 C CA . ALA A 1 83 ? 15.388 2.965 -7.298 1.00 55.84 83 ALA A CA 1
ATOM 625 C C . ALA A 1 83 ? 16.678 3.420 -8.012 1.00 55.84 83 ALA A C 1
ATOM 627 O O . ALA A 1 83 ? 17.336 4.331 -7.523 1.00 55.84 83 ALA A O 1
ATOM 628 N N . THR A 1 84 ? 17.082 2.799 -9.126 1.00 52.34 84 THR A N 1
ATOM 629 C CA . THR A 1 84 ? 18.416 3.020 -9.733 1.00 52.34 84 THR A CA 1
ATOM 630 C C . THR A 1 84 ? 18.396 3.477 -11.191 1.00 52.34 84 THR A C 1
ATOM 632 O O . THR A 1 84 ? 19.456 3.770 -11.741 1.00 52.34 84 THR A O 1
ATOM 635 N N . ASN A 1 85 ? 17.233 3.562 -11.844 1.00 53.12 85 ASN A N 1
ATOM 636 C CA . ASN A 1 85 ? 17.199 3.860 -13.273 1.00 53.12 85 ASN A CA 1
ATOM 637 C C . ASN A 1 85 ? 17.321 5.367 -13.543 1.00 53.12 85 ASN A C 1
ATOM 639 O O . ASN A 1 85 ? 16.398 6.139 -13.287 1.00 53.12 85 ASN A O 1
ATOM 643 N N . THR A 1 86 ? 18.480 5.782 -14.045 1.00 50.75 86 THR A N 1
ATOM 644 C CA . THR A 1 86 ? 18.772 7.143 -14.489 1.00 50.75 86 THR A CA 1
ATOM 645 C C . THR A 1 86 ? 18.543 7.224 -15.995 1.00 50.75 86 THR A C 1
ATOM 647 O O . THR A 1 86 ? 19.211 6.572 -16.795 1.00 50.75 86 THR A O 1
ATOM 650 N N . TRP A 1 87 ? 17.574 8.027 -16.419 1.00 47.03 87 TRP A N 1
ATOM 651 C CA . TRP A 1 87 ? 17.409 8.323 -17.836 1.00 47.03 87 TRP A CA 1
ATOM 652 C C . TRP A 1 87 ? 18.388 9.397 -18.269 1.00 47.03 87 TRP A C 1
ATOM 654 O O . TRP A 1 87 ? 18.276 10.553 -17.878 1.00 47.03 87 TRP A O 1
ATOM 664 N N . ASN A 1 88 ? 19.325 9.024 -19.130 1.00 45.97 88 ASN A N 1
ATOM 665 C CA . ASN A 1 88 ? 20.380 9.916 -19.599 1.00 45.97 88 ASN A CA 1
ATOM 666 C C . ASN A 1 88 ? 20.045 10.608 -20.941 1.00 45.97 88 ASN A C 1
ATOM 668 O O . ASN A 1 88 ? 20.925 10.775 -21.780 1.00 45.97 88 ASN A O 1
ATOM 672 N N . GLY A 1 89 ? 18.775 10.942 -21.211 1.00 46.66 89 GLY A N 1
ATOM 673 C CA . GLY A 1 89 ? 18.367 11.409 -22.548 1.00 46.66 89 GLY A CA 1
ATOM 674 C C . GLY A 1 89 ? 17.187 12.379 -22.629 1.00 46.66 89 GLY A C 1
ATOM 675 O O . GLY A 1 89 ? 16.600 12.498 -23.700 1.00 46.66 89 GLY A O 1
ATOM 676 N N . SER A 1 90 ? 16.787 13.043 -21.538 1.00 43.31 90 SER A N 1
ATOM 677 C CA . SER A 1 90 ? 15.638 13.964 -21.558 1.00 43.31 90 SER A CA 1
ATOM 678 C C . SER A 1 90 ? 16.081 15.385 -21.940 1.00 43.31 90 SER A C 1
ATOM 680 O O . SER A 1 90 ? 16.996 15.905 -21.304 1.00 43.31 90 SER A O 1
ATOM 682 N N . PRO A 1 91 ? 15.423 16.054 -22.909 1.00 42.69 91 PRO A N 1
ATOM 683 C CA . PRO A 1 91 ? 15.601 17.487 -23.164 1.00 42.69 91 PRO A CA 1
ATOM 684 C C . PRO A 1 91 ? 14.901 18.368 -22.107 1.00 42.69 91 PRO A C 1
ATOM 686 O O . PRO A 1 91 ? 15.070 19.584 -22.102 1.00 42.69 91 PRO A O 1
ATOM 689 N N . TRP A 1 92 ? 14.133 17.759 -21.199 1.00 41.94 92 TRP A N 1
ATOM 690 C CA . TRP A 1 92 ? 13.557 18.383 -20.005 1.00 41.94 92 TRP A CA 1
ATOM 691 C C . TRP A 1 92 ? 14.412 18.039 -18.780 1.00 41.94 92 TRP A C 1
ATOM 693 O O . TRP A 1 92 ? 14.909 16.911 -18.728 1.00 41.94 92 TRP A O 1
ATOM 703 N N . PRO A 1 93 ? 14.578 18.931 -17.784 1.00 40.81 93 PRO A N 1
ATOM 704 C CA . PRO A 1 93 ? 15.417 18.669 -16.616 1.00 40.81 93 PRO A CA 1
ATOM 705 C C . PRO A 1 93 ? 14.757 17.612 -15.712 1.00 40.81 93 PRO A C 1
ATOM 707 O O . PRO A 1 93 ? 14.109 17.928 -14.720 1.00 40.81 93 PRO A O 1
ATOM 710 N N . ILE A 1 94 ? 14.900 16.340 -16.082 1.00 42.66 94 ILE A N 1
ATOM 711 C CA . ILE A 1 94 ? 14.447 15.159 -15.348 1.00 42.66 94 ILE A CA 1
ATOM 712 C C . ILE A 1 94 ? 15.629 14.188 -15.288 1.00 42.66 94 ILE A C 1
ATOM 714 O O . ILE A 1 94 ? 16.022 13.615 -16.301 1.00 42.66 94 ILE A O 1
ATOM 718 N N . GLY A 1 95 ? 16.172 14.032 -14.076 1.00 41.50 95 GLY A N 1
ATOM 719 C CA . GLY A 1 95 ? 17.069 12.944 -13.683 1.00 41.50 95 GLY A CA 1
ATOM 720 C C . GLY A 1 95 ? 18.550 13.132 -14.018 1.00 41.50 95 GLY A C 1
ATOM 721 O O . GLY A 1 95 ? 19.050 12.539 -14.964 1.00 41.50 95 GLY A O 1
ATOM 722 N N . THR A 1 96 ? 19.301 13.879 -13.203 1.00 41.03 96 THR A N 1
ATOM 723 C CA . THR A 1 96 ? 20.755 13.646 -13.106 1.00 41.03 96 THR A CA 1
ATOM 724 C C . THR A 1 96 ? 21.011 12.310 -12.394 1.00 41.03 96 THR A C 1
ATOM 726 O O . THR A 1 96 ? 20.104 11.742 -11.787 1.00 41.03 96 THR A O 1
ATOM 729 N N . ALA A 1 97 ? 22.248 11.801 -12.425 1.00 42.34 97 ALA A N 1
ATOM 730 C CA . ALA A 1 97 ? 22.644 10.513 -11.834 1.00 42.34 97 ALA A CA 1
ATOM 731 C C . ALA A 1 97 ? 22.299 10.320 -10.332 1.00 42.34 97 ALA A C 1
ATOM 733 O O . ALA A 1 97 ? 22.444 9.222 -9.804 1.00 42.34 97 ALA A O 1
ATOM 734 N N . THR A 1 98 ? 21.833 11.369 -9.648 1.00 44.62 98 THR A N 1
ATOM 735 C CA . THR A 1 98 ? 21.390 11.383 -8.248 1.00 44.62 98 THR A CA 1
ATOM 736 C C . THR A 1 98 ? 19.864 11.372 -8.066 1.00 44.62 98 THR A C 1
ATOM 738 O O . THR A 1 98 ? 19.402 11.331 -6.929 1.00 44.62 98 THR A O 1
ATOM 741 N N . ASN A 1 99 ? 19.069 11.401 -9.145 1.00 47.06 99 ASN A N 1
ATOM 742 C CA . ASN A 1 99 ? 17.604 11.403 -9.099 1.00 47.06 99 ASN A CA 1
ATOM 743 C C . ASN A 1 99 ? 17.035 10.283 -10.001 1.00 47.06 99 ASN A C 1
ATOM 745 O O . ASN A 1 99 ? 16.771 10.518 -11.184 1.00 47.06 99 ASN A O 1
ATOM 749 N N . PRO A 1 100 ? 16.915 9.048 -9.479 1.00 54.97 100 PRO A N 1
ATOM 750 C CA . PRO A 1 100 ? 16.396 7.909 -10.231 1.00 54.97 100 PRO A CA 1
ATOM 751 C C . PRO A 1 100 ? 14.942 8.153 -10.650 1.00 54.97 100 PRO A C 1
ATOM 753 O O . PRO A 1 100 ? 14.152 8.713 -9.886 1.00 54.97 100 PRO A O 1
ATOM 756 N N . ILE A 1 101 ? 14.559 7.706 -11.849 1.00 63.75 101 ILE A N 1
ATOM 757 C CA . ILE A 1 101 ? 13.168 7.801 -12.289 1.00 63.75 101 ILE A CA 1
ATOM 758 C C . ILE A 1 101 ? 12.351 6.751 -11.558 1.00 63.75 101 ILE A C 1
ATOM 760 O O . ILE A 1 101 ? 12.285 5.581 -11.939 1.00 63.75 101 ILE A O 1
ATOM 764 N N . TRP A 1 102 ? 11.674 7.224 -10.524 1.00 74.31 102 TRP A N 1
ATOM 765 C CA . TRP A 1 102 ? 10.585 6.503 -9.906 1.00 74.31 102 TRP A CA 1
ATOM 766 C C . TRP A 1 102 ? 9.409 6.381 -10.892 1.00 74.31 102 TRP A C 1
ATOM 768 O O . TRP A 1 102 ? 9.029 7.395 -11.482 1.00 74.31 102 TRP A O 1
ATOM 778 N N . PRO A 1 103 ? 8.799 5.194 -11.081 1.00 79.00 103 PRO A N 1
ATOM 779 C CA . PRO A 1 103 ? 7.589 5.085 -11.887 1.00 79.00 103 PRO A CA 1
ATOM 780 C C . PRO A 1 103 ? 6.473 5.935 -11.284 1.00 79.00 103 PRO A C 1
ATOM 782 O O . PRO A 1 103 ? 6.321 5.950 -10.067 1.00 79.00 103 PRO A O 1
ATOM 785 N N . GLN A 1 104 ? 5.642 6.585 -12.101 1.00 78.50 104 GLN A N 1
ATOM 786 C CA . GLN A 1 104 ? 4.378 7.171 -11.650 1.00 78.50 104 GLN A CA 1
ATOM 787 C C . GLN A 1 104 ? 3.492 6.049 -11.096 1.00 78.50 104 GLN A C 1
ATOM 789 O O . GLN A 1 104 ? 2.733 5.424 -11.833 1.00 78.50 104 GLN A O 1
ATOM 794 N N . GLY A 1 105 ? 3.652 5.750 -9.813 1.00 81.75 105 GLY A N 1
ATOM 795 C CA . GLY A 1 105 ? 3.167 4.539 -9.179 1.00 81.75 105 GLY A CA 1
ATOM 796 C C . GLY A 1 105 ? 4.106 4.099 -8.064 1.00 81.75 105 GLY A C 1
ATOM 797 O O . GLY A 1 105 ? 4.668 4.931 -7.360 1.00 81.75 105 GLY A O 1
ATOM 798 N N . GLY A 1 106 ? 4.303 2.796 -7.898 1.00 88.12 106 GLY A N 1
ATOM 799 C CA . GLY A 1 106 ? 5.053 2.205 -6.783 1.00 88.12 106 GLY A CA 1
ATOM 800 C C . GLY A 1 106 ? 4.122 1.313 -5.978 1.00 88.12 106 GLY A C 1
ATOM 801 O O . GLY A 1 106 ? 3.361 0.569 -6.592 1.00 88.12 106 GLY A O 1
ATOM 802 N N . PHE A 1 107 ? 4.141 1.405 -4.648 1.00 92.62 107 PHE A N 1
ATOM 803 C CA . PHE A 1 107 ? 3.124 0.804 -3.773 1.00 92.62 107 PHE A CA 1
ATOM 804 C C . PHE A 1 107 ? 1.890 1.709 -3.687 1.00 92.62 107 PHE A C 1
ATOM 806 O O . PHE A 1 107 ? 1.817 2.603 -2.850 1.00 92.62 107 PHE A O 1
ATOM 813 N N . ALA A 1 108 ? 0.965 1.541 -4.628 1.00 91.75 108 ALA A N 1
ATOM 814 C CA . ALA A 1 108 ? -0.016 2.568 -4.955 1.00 91.75 108 ALA A CA 1
ATOM 815 C C . ALA A 1 108 ? -1.433 2.158 -4.550 1.00 91.75 108 ALA A C 1
ATOM 817 O O . ALA A 1 108 ? -1.815 2.346 -3.396 1.00 91.75 108 ALA A O 1
ATOM 818 N N . GLY A 1 109 ? -2.220 1.625 -5.486 1.00 92.62 109 GLY A N 1
ATOM 819 C CA . GLY A 1 109 ? -3.628 1.352 -5.242 1.00 92.62 109 GLY A CA 1
ATOM 820 C C . GLY A 1 109 ? -3.869 0.327 -4.162 1.00 92.62 109 GLY A C 1
ATOM 821 O O . GLY A 1 109 ? -3.147 -0.663 -4.025 1.00 92.62 109 GLY A O 1
ATOM 822 N N . MET A 1 110 ? -4.957 0.562 -3.450 1.00 94.31 110 MET A N 1
ATOM 823 C CA . MET A 1 110 ? -5.433 -0.252 -2.356 1.00 94.31 110 MET A CA 1
ATOM 824 C C . MET A 1 110 ? -6.954 -0.343 -2.428 1.00 94.31 110 MET A C 1
ATOM 826 O O . MET A 1 110 ? -7.625 0.643 -2.715 1.00 94.31 110 MET A O 1
ATOM 830 N N . ALA A 1 111 ? -7.498 -1.510 -2.103 1.00 93.62 111 ALA A N 1
ATOM 831 C CA . ALA A 1 111 ? -8.905 -1.660 -1.767 1.00 93.62 111 ALA A CA 1
ATOM 832 C C . ALA A 1 111 ? -9.062 -2.606 -0.571 1.00 93.62 111 ALA A C 1
ATOM 834 O O . ALA A 1 111 ? -8.503 -3.706 -0.559 1.00 93.62 111 ALA A O 1
ATOM 835 N N . LEU A 1 112 ? -9.823 -2.178 0.436 1.00 93.81 112 LEU A N 1
ATOM 836 C CA . LEU A 1 112 ? -10.257 -3.039 1.536 1.00 93.81 112 LEU A CA 1
ATOM 837 C C . LEU A 1 112 ? -11.436 -3.893 1.072 1.00 93.81 112 LEU A C 1
ATOM 839 O O . LEU A 1 112 ? -12.291 -3.429 0.316 1.00 93.81 112 LEU A O 1
ATOM 843 N N . HIS A 1 113 ? -11.492 -5.143 1.522 1.00 91.50 113 HIS A N 1
ATOM 844 C CA . HIS A 1 113 ? -12.666 -5.977 1.288 1.00 91.50 113 HIS A CA 1
ATOM 845 C C . HIS A 1 113 ? -13.929 -5.323 1.902 1.00 91.50 113 HIS A C 1
ATOM 847 O O . HIS 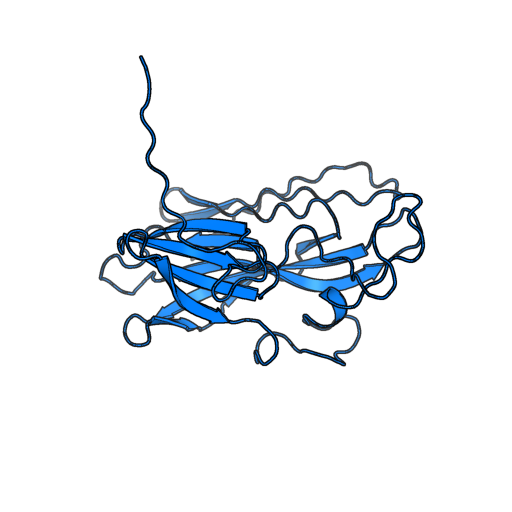A 1 113 ? -13.826 -4.734 2.975 1.00 91.50 113 HIS A O 1
ATOM 853 N N . PRO A 1 114 ? -15.131 -5.443 1.302 1.00 89.88 114 PRO A N 1
ATOM 854 C CA . PRO A 1 114 ? -16.355 -4.832 1.843 1.00 89.88 114 PRO A CA 1
ATOM 855 C C . PRO A 1 114 ? -16.692 -5.263 3.279 1.00 89.88 114 PRO A C 1
ATOM 857 O O . PRO A 1 114 ? -17.183 -4.472 4.071 1.00 89.88 114 PRO A O 1
ATOM 860 N N . ASN A 1 115 ? -16.382 -6.517 3.605 1.00 90.44 115 ASN A N 1
ATOM 861 C CA . ASN A 1 115 ? -16.498 -7.125 4.938 1.00 90.44 115 ASN A CA 1
ATOM 862 C C . ASN A 1 115 ? -15.223 -7.018 5.800 1.00 90.44 115 ASN A C 1
ATOM 864 O O . ASN A 1 115 ? -15.022 -7.821 6.707 1.00 90.44 115 ASN A O 1
ATOM 868 N N . PHE A 1 116 ? -14.308 -6.101 5.486 1.00 94.31 116 PHE A N 1
ATOM 869 C CA . PHE A 1 116 ? -13.095 -5.912 6.281 1.00 94.31 116 PHE A CA 1
ATOM 870 C C . PHE A 1 116 ? -13.454 -5.507 7.717 1.00 94.31 116 PHE A C 1
ATOM 872 O O . PHE A 1 116 ? -14.233 -4.579 7.904 1.00 94.31 116 PHE A O 1
ATOM 879 N N . LEU A 1 117 ? -12.890 -6.178 8.725 1.00 95.94 117 LEU A N 1
ATOM 880 C CA . LEU A 1 117 ? -13.139 -5.926 10.151 1.00 95.94 117 LEU A CA 1
ATOM 881 C C . LEU A 1 117 ? -14.631 -5.907 10.533 1.00 95.94 117 LEU A C 1
ATOM 883 O O . LEU A 1 117 ? -15.035 -5.179 11.437 1.00 95.94 117 LEU A O 1
ATOM 887 N N . ASP A 1 118 ? -15.449 -6.752 9.897 1.00 93.62 118 ASP A N 1
ATOM 888 C CA . ASP A 1 118 ? -16.879 -6.905 10.216 1.00 93.62 118 ASP A CA 1
ATOM 889 C C . ASP A 1 118 ? -17.157 -7.700 11.510 1.00 93.62 118 ASP A C 1
ATOM 891 O O . ASP A 1 118 ? -18.307 -7.953 11.866 1.00 93.62 118 ASP A O 1
ATOM 895 N N . GLY A 1 119 ? -16.097 -8.102 12.218 1.00 92.44 119 GLY A N 1
ATOM 896 C CA . GLY A 1 119 ? -16.152 -8.888 13.449 1.00 92.44 119 GLY A CA 1
ATOM 897 C C . GLY A 1 119 ? -16.054 -10.402 13.245 1.00 92.44 119 GLY A C 1
ATOM 898 O O . GLY A 1 119 ? -15.863 -11.121 14.224 1.00 92.44 119 GLY A O 1
ATOM 899 N N . THR A 1 120 ? -16.123 -10.907 12.007 1.00 91.62 120 THR A N 1
ATOM 900 C CA . THR A 1 120 ? -16.005 -12.352 11.724 1.00 91.62 120 THR A CA 1
ATOM 901 C C . THR A 1 120 ? -14.566 -12.810 11.494 1.00 91.62 120 THR A C 1
ATOM 903 O O . THR A 1 120 ? -14.260 -13.991 11.651 1.00 91.62 120 THR A O 1
ATOM 906 N N . GLY A 1 121 ? -13.685 -11.900 11.064 1.00 88.06 121 GLY A N 1
ATOM 907 C CA . GLY A 1 121 ? -12.301 -12.199 10.682 1.00 88.06 121 GLY A CA 1
ATOM 908 C C . GLY A 1 121 ? -12.153 -12.997 9.379 1.00 88.06 121 GLY A C 1
ATOM 909 O O . GLY A 1 121 ? -11.039 -13.298 8.955 1.00 88.06 121 GLY A O 1
ATOM 910 N N . THR A 1 122 ? -13.257 -13.352 8.715 1.00 89.94 122 THR A N 1
ATOM 911 C CA . THR A 1 122 ? -13.239 -14.250 7.545 1.00 89.94 122 THR A CA 1
ATOM 912 C C . THR A 1 122 ? -12.789 -13.562 6.260 1.00 89.94 122 THR A C 1
ATOM 914 O O . THR A 1 122 ? -12.300 -14.224 5.340 1.00 89.94 122 THR A O 1
ATOM 917 N N . LYS A 1 123 ? -12.960 -12.238 6.186 1.00 90.69 123 LYS A N 1
ATOM 918 C CA . LYS A 1 123 ? -12.671 -11.410 5.009 1.00 90.69 123 LYS A CA 1
ATOM 919 C C . LYS A 1 123 ? -11.872 -10.157 5.359 1.00 90.69 123 LYS A C 1
ATOM 921 O O . LYS A 1 123 ? -11.992 -9.126 4.698 1.00 90.69 123 LYS A O 1
ATOM 926 N N . ASP A 1 124 ? -11.014 -10.277 6.365 1.00 95.50 124 ASP A N 1
ATOM 927 C CA . ASP A 1 124 ? -10.073 -9.248 6.798 1.00 95.50 124 ASP A CA 1
ATOM 928 C C . ASP A 1 124 ? -8.934 -9.095 5.777 1.00 95.50 124 ASP A C 1
ATOM 930 O O . ASP A 1 124 ? -7.769 -9.390 6.036 1.00 95.50 124 ASP A O 1
ATOM 934 N N . PHE A 1 125 ? -9.284 -8.677 4.561 1.00 94.31 125 PHE A N 1
ATOM 935 C CA . PHE A 1 125 ? -8.383 -8.608 3.423 1.00 94.31 125 PHE A CA 1
ATOM 936 C C . PHE A 1 125 ? -8.170 -7.183 2.933 1.00 94.31 125 PHE A C 1
ATOM 938 O O . PHE A 1 125 ? -9.100 -6.378 2.851 1.00 94.31 125 PHE A O 1
ATOM 945 N N . VAL A 1 126 ? -6.942 -6.933 2.491 1.00 95.50 126 VAL A N 1
ATOM 946 C CA . VAL A 1 126 ? -6.592 -5.786 1.656 1.00 95.50 126 VAL A CA 1
ATOM 947 C C . VAL A 1 126 ? -6.023 -6.281 0.338 1.00 95.50 126 VAL A C 1
ATOM 949 O O . VAL A 1 126 ? -5.287 -7.268 0.297 1.00 95.50 126 VAL A O 1
ATOM 952 N N . TYR A 1 127 ? -6.351 -5.584 -0.738 1.00 93.44 127 TYR A N 1
ATOM 953 C CA . TYR A 1 127 ? -5.828 -5.830 -2.071 1.00 93.44 127 TYR A CA 1
ATOM 954 C C . TYR A 1 127 ? -4.976 -4.642 -2.461 1.00 93.44 127 TYR A C 1
ATOM 956 O O . TYR A 1 127 ? -5.459 -3.514 -2.432 1.00 93.44 127 TYR A O 1
ATOM 964 N N . ILE A 1 128 ? -3.716 -4.897 -2.791 1.00 93.56 128 ILE A N 1
ATOM 965 C CA . ILE A 1 128 ? -2.748 -3.864 -3.144 1.00 93.56 128 ILE A CA 1
ATOM 966 C C . ILE A 1 128 ? -2.237 -4.129 -4.549 1.00 93.56 128 ILE A C 1
ATOM 968 O O . ILE A 1 128 ? -1.899 -5.270 -4.879 1.00 93.56 128 ILE A O 1
ATOM 972 N N . THR A 1 129 ? -2.119 -3.072 -5.345 1.00 91.19 129 THR A N 1
ATOM 973 C CA . THR A 1 129 ? -1.351 -3.094 -6.586 1.00 91.19 129 THR A CA 1
ATOM 974 C C . THR A 1 129 ? -0.041 -2.344 -6.418 1.00 91.19 129 THR A C 1
ATOM 976 O O . THR A 1 129 ? 0.005 -1.241 -5.865 1.00 91.19 129 THR A O 1
ATOM 979 N N . TYR A 1 130 ? 1.046 -2.956 -6.877 1.00 90.25 130 TYR A N 1
ATOM 980 C CA . TYR A 1 130 ? 2.349 -2.322 -6.806 1.00 90.25 130 TYR A CA 1
ATOM 981 C C . TYR A 1 130 ? 3.286 -2.702 -7.947 1.00 90.25 130 TYR A C 1
ATOM 983 O O . TYR A 1 130 ? 3.218 -3.805 -8.497 1.00 90.25 130 TYR A O 1
ATOM 991 N N . VAL A 1 131 ? 4.180 -1.774 -8.290 1.00 88.69 131 VAL A N 1
ATOM 992 C CA . VAL A 1 131 ? 5.291 -2.034 -9.212 1.00 88.69 131 VAL A CA 1
ATOM 993 C C . VAL A 1 131 ? 6.297 -2.929 -8.497 1.00 88.69 131 VAL A C 1
ATOM 995 O O . VAL A 1 131 ? 6.661 -2.665 -7.359 1.00 88.69 131 VAL A O 1
ATOM 998 N N . HIS A 1 132 ? 6.742 -4.007 -9.136 1.00 85.00 132 HIS A N 1
ATOM 999 C CA . HIS A 1 132 ? 7.600 -4.991 -8.458 1.00 85.00 132 HIS A CA 1
ATOM 1000 C C . HIS A 1 132 ? 8.792 -5.462 -9.280 1.00 85.00 132 HIS A C 1
ATOM 1002 O O . HIS A 1 132 ? 9.685 -6.100 -8.738 1.00 85.00 132 HIS A O 1
ATOM 1008 N N . ARG A 1 133 ? 8.824 -5.157 -10.578 1.00 83.31 133 ARG A N 1
ATOM 1009 C CA . ARG A 1 133 ? 9.868 -5.652 -11.474 1.00 83.31 133 ARG A CA 1
ATOM 1010 C C . ARG A 1 133 ? 10.155 -4.666 -12.590 1.00 83.31 133 ARG A C 1
ATOM 1012 O O . ARG A 1 133 ? 9.237 -4.230 -13.278 1.00 83.31 133 ARG A O 1
ATOM 1019 N N . TYR A 1 134 ? 11.431 -4.389 -12.828 1.00 80.06 134 TYR A N 1
ATOM 1020 C CA . TYR A 1 134 ? 11.899 -3.757 -14.061 1.00 80.06 134 TYR A CA 1
ATOM 1021 C C . TYR A 1 134 ? 11.983 -4.783 -15.190 1.00 80.06 134 TYR A C 1
ATOM 1023 O O . TYR A 1 134 ? 12.456 -5.902 -14.989 1.00 80.06 134 TYR A O 1
ATOM 1031 N N . VAL A 1 135 ? 11.529 -4.393 -16.379 1.00 79.25 135 VAL A N 1
ATOM 1032 C CA . VAL A 1 135 ? 11.563 -5.241 -17.577 1.00 79.25 135 VAL A CA 1
ATOM 1033 C C . VAL A 1 135 ? 12.659 -4.769 -18.523 1.00 79.25 135 VAL A C 1
ATOM 1035 O O . VAL A 1 135 ? 13.542 -5.539 -18.883 1.00 79.25 135 VAL A O 1
ATOM 1038 N N . SER A 1 136 ? 12.591 -3.508 -18.944 1.00 76.25 136 SER A N 1
ATOM 1039 C CA . SER A 1 136 ? 13.482 -2.939 -19.956 1.00 76.25 136 SER A CA 1
ATOM 1040 C C . SER A 1 136 ? 13.353 -1.419 -19.984 1.00 76.25 136 SER A C 1
ATOM 1042 O O . SER A 1 136 ? 12.279 -0.896 -19.702 1.00 76.25 136 SER A O 1
ATOM 1044 N N . GLY A 1 137 ? 14.385 -0.719 -20.433 1.00 70.75 137 GLY A N 1
ATOM 1045 C CA . GLY A 1 137 ? 14.358 0.700 -20.768 1.00 70.75 137 GLY A CA 1
ATOM 1046 C C . GLY A 1 137 ? 14.892 0.871 -22.181 1.00 70.75 137 GLY A C 1
ATOM 1047 O O . GLY A 1 137 ? 15.870 0.219 -22.545 1.00 70.75 137 GLY A O 1
ATOM 1048 N N . GLY A 1 138 ? 14.222 1.680 -22.996 1.00 57.22 138 GLY A N 1
ATOM 1049 C CA . GLY A 1 138 ? 14.760 2.095 -24.292 1.00 57.22 138 GLY A CA 1
ATOM 1050 C C . GLY A 1 138 ? 15.348 3.506 -24.220 1.00 57.22 138 GLY A C 1
ATOM 1051 O O . GLY A 1 138 ? 15.187 4.182 -23.212 1.00 57.22 138 GLY A O 1
ATOM 1052 N N . GLY A 1 139 ? 16.045 3.948 -25.274 1.00 51.59 139 GLY A N 1
ATOM 1053 C CA . GLY A 1 139 ? 16.590 5.313 -25.370 1.00 51.59 139 GLY A CA 1
ATOM 1054 C C . GLY A 1 139 ? 15.509 6.406 -25.383 1.00 51.59 139 GLY A C 1
ATOM 1055 O O . GLY A 1 139 ? 14.334 6.088 -25.229 1.00 51.59 139 GLY A O 1
ATOM 1056 N N . ALA A 1 140 ? 15.918 7.660 -25.638 1.00 52.72 140 ALA A N 1
ATOM 1057 C CA . ALA A 1 140 ? 15.248 8.962 -25.416 1.00 52.72 140 ALA A CA 1
ATOM 1058 C C . ALA A 1 140 ? 13.723 9.123 -25.665 1.00 52.72 140 ALA A C 1
ATOM 1060 O O . ALA A 1 140 ? 13.165 10.162 -25.326 1.00 52.72 140 ALA A O 1
ATOM 1061 N N . TYR A 1 141 ? 13.024 8.133 -26.219 1.00 53.56 141 TYR A N 1
ATOM 1062 C CA . TYR A 1 141 ? 11.576 8.170 -26.421 1.00 53.56 141 TYR A CA 1
ATOM 1063 C C . TYR A 1 141 ? 10.847 6.875 -26.084 1.00 53.56 141 TYR A C 1
ATOM 1065 O O . TYR A 1 141 ? 9.634 6.903 -26.087 1.00 53.56 141 TYR A O 1
ATOM 1073 N N . ALA A 1 142 ? 11.527 5.763 -25.793 1.00 58.94 142 ALA A N 1
ATOM 1074 C CA . ALA A 1 142 ? 10.908 4.435 -25.695 1.00 58.94 142 ALA A CA 1
ATOM 1075 C C . ALA A 1 142 ? 10.395 4.062 -24.289 1.00 58.94 142 ALA A C 1
ATOM 1077 O O . ALA A 1 142 ? 9.851 2.967 -24.109 1.00 58.94 142 ALA A O 1
ATOM 1078 N N . GLY A 1 143 ? 10.570 4.960 -23.311 1.00 68.00 143 GLY A N 1
ATOM 1079 C CA . GLY A 1 143 ? 10.147 4.791 -21.921 1.00 68.00 143 GLY A CA 1
ATOM 1080 C C . GLY A 1 143 ? 10.855 3.649 -21.182 1.00 68.00 143 GLY A C 1
ATOM 1081 O O . GLY A 1 143 ? 11.534 2.797 -21.764 1.00 68.00 143 GLY A O 1
ATOM 1082 N N . ILE A 1 144 ? 10.681 3.618 -19.863 1.00 76.00 144 ILE A N 1
ATOM 1083 C CA . ILE A 1 144 ? 11.079 2.480 -19.033 1.00 76.00 144 ILE A CA 1
ATOM 1084 C C . ILE A 1 144 ? 9.827 1.657 -18.725 1.00 76.00 144 ILE A C 1
ATOM 1086 O O . ILE A 1 144 ? 8.763 2.198 -18.434 1.00 76.00 144 ILE A O 1
ATOM 1090 N N . ARG A 1 145 ? 9.951 0.333 -18.817 1.00 79.81 145 ARG A N 1
ATOM 1091 C CA . ARG A 1 145 ? 8.867 -0.637 -18.650 1.00 79.81 145 ARG A CA 1
ATOM 1092 C C . ARG A 1 145 ? 9.065 -1.437 -17.373 1.00 79.81 145 ARG A C 1
ATOM 1094 O O . ARG A 1 145 ? 10.157 -1.940 -17.098 1.00 79.81 145 ARG A O 1
ATOM 1101 N N . PHE A 1 146 ? 7.972 -1.623 -16.652 1.00 82.00 146 PHE A N 1
ATOM 1102 C CA . PHE A 1 146 ? 7.904 -2.392 -15.419 1.00 82.00 146 PHE A CA 1
ATOM 1103 C C . PHE A 1 146 ? 6.793 -3.442 -15.481 1.00 82.00 146 PHE A C 1
ATOM 1105 O O . PHE A 1 146 ? 6.026 -3.506 -16.444 1.00 82.00 146 PHE A O 1
ATOM 1112 N N . ARG A 1 147 ? 6.691 -4.257 -14.430 1.00 85.00 147 ARG A N 1
ATOM 1113 C CA . ARG A 1 147 ? 5.493 -5.034 -14.116 1.00 85.00 147 ARG A CA 1
ATOM 1114 C C . ARG A 1 147 ? 4.872 -4.590 -12.806 1.00 85.00 147 ARG A C 1
ATOM 1116 O O . ARG A 1 147 ? 5.568 -4.347 -11.818 1.00 85.00 147 ARG A O 1
ATOM 1123 N N . ASN A 1 148 ? 3.550 -4.542 -12.833 1.00 86.00 148 ASN A N 1
ATOM 1124 C CA . ASN A 1 148 ? 2.675 -4.397 -11.690 1.00 86.00 148 ASN A CA 1
ATOM 1125 C C . ASN A 1 148 ? 2.192 -5.778 -11.230 1.00 86.00 148 ASN A C 1
ATOM 1127 O O . ASN A 1 148 ? 2.098 -6.726 -12.015 1.00 86.00 148 ASN A O 1
ATOM 1131 N N . LYS A 1 149 ? 1.869 -5.879 -9.946 1.00 87.31 149 LYS A N 1
ATOM 1132 C CA . LYS A 1 149 ? 1.289 -7.065 -9.320 1.00 87.31 149 LYS A CA 1
ATOM 1133 C C . LYS A 1 149 ? 0.109 -6.639 -8.464 1.00 87.31 149 LYS A C 1
ATOM 1135 O O . LYS A 1 149 ? 0.215 -5.633 -7.776 1.00 87.31 149 LYS A O 1
ATOM 1140 N N . ILE A 1 150 ? -0.969 -7.417 -8.486 1.00 89.56 150 ILE A N 1
ATOM 1141 C CA . ILE A 1 150 ? -2.080 -7.324 -7.536 1.00 89.56 150 ILE A CA 1
ATOM 1142 C C . ILE A 1 150 ? -1.930 -8.468 -6.536 1.00 89.56 150 ILE A C 1
ATOM 1144 O O . ILE A 1 150 ? -1.864 -9.639 -6.927 1.00 89.56 150 ILE A O 1
ATOM 1148 N N . VAL A 1 151 ? -1.887 -8.135 -5.250 1.00 91.19 151 VAL A N 1
ATOM 1149 C CA . VAL A 1 151 ? -1.740 -9.094 -4.150 1.00 91.19 151 VAL A CA 1
ATOM 1150 C C . VAL A 1 151 ? -2.800 -8.831 -3.095 1.00 91.19 151 VAL A C 1
ATOM 1152 O O . VAL A 1 151 ? -3.015 -7.689 -2.692 1.00 91.19 151 VAL A O 1
ATOM 1155 N N . ARG A 1 152 ? -3.436 -9.901 -2.623 1.00 93.25 152 ARG A N 1
ATOM 1156 C CA . ARG A 1 152 ? -4.282 -9.884 -1.432 1.00 93.25 152 ARG A CA 1
ATOM 1157 C C . ARG A 1 152 ? -3.444 -10.216 -0.203 1.00 93.25 152 ARG A C 1
ATOM 1159 O O . ARG A 1 152 ? -2.754 -11.230 -0.211 1.00 93.25 152 ARG A O 1
ATOM 1166 N N . PHE A 1 153 ? -3.567 -9.444 0.866 1.00 95.69 153 PHE A N 1
ATOM 1167 C CA . PHE A 1 153 ? -3.014 -9.766 2.183 1.00 95.69 153 PHE A CA 1
ATOM 1168 C C . PHE A 1 153 ? -4.135 -9.963 3.201 1.00 95.69 153 PHE A C 1
ATOM 1170 O O . PHE A 1 153 ? -5.224 -9.414 3.040 1.00 95.69 153 PHE A O 1
ATOM 1177 N N . THR A 1 154 ? -3.853 -10.724 4.256 1.00 96.75 154 THR A N 1
ATOM 1178 C CA . THR A 1 154 ? -4.779 -10.977 5.370 1.00 96.75 154 THR A CA 1
ATOM 1179 C C . THR A 1 154 ? -4.339 -10.194 6.598 1.00 96.75 154 THR A C 1
ATOM 1181 O O . THR A 1 154 ? -3.174 -10.279 6.997 1.00 96.75 154 THR A O 1
ATOM 1184 N N . TYR A 1 155 ? -5.249 -9.414 7.174 1.00 97.75 155 TYR A N 1
ATOM 1185 C CA . TYR A 1 155 ? -5.042 -8.689 8.418 1.00 97.75 155 TYR A CA 1
ATOM 1186 C C . TYR A 1 155 ? -5.197 -9.638 9.597 1.00 97.75 155 TYR A C 1
ATOM 1188 O O . TYR A 1 155 ? -6.113 -10.453 9.651 1.00 97.75 155 TYR A O 1
ATOM 1196 N N . ASN A 1 156 ? -4.297 -9.518 10.560 1.00 96.19 156 ASN A N 1
ATOM 1197 C CA . ASN A 1 156 ? -4.398 -10.201 11.833 1.00 96.19 156 ASN A CA 1
ATOM 1198 C C . ASN A 1 156 ? -4.662 -9.148 12.911 1.00 96.19 156 ASN A C 1
ATOM 1200 O O . ASN A 1 156 ? -3.783 -8.340 13.212 1.00 96.19 156 ASN A O 1
ATOM 1204 N N . SER A 1 157 ? -5.858 -9.166 13.499 1.00 92.62 157 SER A N 1
ATOM 1205 C CA . SER A 1 157 ? -6.283 -8.196 14.517 1.00 92.62 157 SER A CA 1
ATOM 1206 C C . SER A 1 157 ? -5.452 -8.257 15.803 1.00 92.62 157 SER A C 1
ATOM 1208 O O . SER A 1 157 ? -5.211 -7.220 16.415 1.00 92.62 157 SER A O 1
ATOM 1210 N N . GLY A 1 158 ? -4.937 -9.434 16.176 1.00 93.81 158 GLY A N 1
ATOM 1211 C CA . GLY A 1 158 ? -4.085 -9.606 17.357 1.00 93.81 158 GLY A CA 1
ATOM 1212 C C . GLY A 1 158 ? -2.717 -8.928 17.227 1.00 93.81 158 GLY A C 1
ATOM 1213 O O . GLY A 1 158 ? -2.231 -8.318 18.173 1.00 93.81 158 GLY A O 1
ATOM 1214 N N . THR A 1 159 ? -2.102 -8.992 16.044 1.00 95.88 159 THR A N 1
ATOM 1215 C CA . THR A 1 159 ? -0.803 -8.342 15.760 1.00 95.88 159 THR A CA 1
ATOM 1216 C C . THR A 1 159 ? -0.946 -6.948 15.151 1.00 95.88 159 THR A C 1
ATOM 1218 O O . THR A 1 159 ? 0.016 -6.182 15.123 1.00 95.88 159 THR A O 1
ATOM 1221 N N . GLN A 1 160 ? -2.139 -6.618 14.652 1.00 95.38 160 GLN A N 1
ATOM 1222 C CA . GLN A 1 160 ? -2.444 -5.433 13.854 1.00 95.38 160 GLN A CA 1
ATOM 1223 C C . GLN A 1 160 ? -1.581 -5.296 12.589 1.00 95.38 160 GLN A C 1
ATOM 1225 O O . GLN A 1 160 ? -1.218 -4.185 12.192 1.00 95.38 160 GLN A O 1
ATOM 1230 N N . LYS A 1 161 ? -1.243 -6.419 11.945 1.00 96.69 161 LYS A N 1
ATOM 1231 C CA . LYS A 1 161 ? -0.419 -6.462 10.727 1.00 96.69 161 LYS A CA 1
ATOM 1232 C C . LYS A 1 161 ? -1.097 -7.240 9.611 1.00 96.69 161 LYS A C 1
ATOM 1234 O O . LYS A 1 161 ? -1.837 -8.191 9.855 1.00 96.69 161 LYS A O 1
ATOM 1239 N N . PHE A 1 162 ? -0.778 -6.863 8.379 1.00 96.50 162 PHE A N 1
ATOM 1240 C CA . PHE A 1 162 ? -1.071 -7.659 7.196 1.00 96.50 162 PHE A CA 1
ATOM 1241 C C . PHE A 1 162 ? 0.039 -8.677 6.930 1.00 96.50 162 PHE A C 1
ATOM 1243 O O . PHE A 1 162 ? 1.224 -8.394 7.099 1.00 96.50 162 PHE A O 1
ATOM 1250 N N . SER A 1 163 ? -0.352 -9.868 6.486 1.00 93.12 163 SER A N 1
ATOM 1251 C CA . SER A 1 163 ? 0.546 -10.973 6.136 1.00 93.12 163 SER A CA 1
ATOM 1252 C C . SER A 1 163 ? -0.122 -11.906 5.114 1.00 93.12 163 SER A C 1
ATOM 1254 O O . SER A 1 163 ? -1.141 -11.547 4.523 1.00 93.12 163 SER A O 1
ATOM 1256 N N . SER A 1 164 ? 0.426 -13.109 4.913 1.00 92.75 164 SER A N 1
ATOM 1257 C CA . SER A 1 164 ? -0.190 -14.183 4.113 1.00 92.75 164 SER A CA 1
ATOM 1258 C C . SER A 1 164 ? -0.591 -13.742 2.692 1.00 92.75 164 SER A C 1
ATOM 1260 O O . SER A 1 164 ? -1.783 -13.737 2.362 1.00 92.75 164 SER A O 1
ATOM 1262 N N . PRO A 1 165 ? 0.382 -13.314 1.862 1.00 92.56 165 PRO A N 1
ATOM 1263 C CA . PRO A 1 165 ? 0.104 -12.815 0.523 1.00 92.56 165 PRO A CA 1
ATOM 1264 C C . PRO A 1 165 ? -0.475 -13.903 -0.382 1.00 92.56 165 PRO A C 1
ATOM 1266 O O . PRO A 1 165 ? 0.042 -15.017 -0.452 1.00 92.56 165 PRO A O 1
ATOM 1269 N N . VAL A 1 166 ? -1.498 -13.540 -1.149 1.00 90.38 166 VAL A N 1
ATOM 1270 C CA . VAL A 1 166 ? -2.021 -14.323 -2.269 1.00 90.38 166 VAL A CA 1
ATOM 1271 C C . VAL A 1 166 ? -1.919 -13.479 -3.528 1.00 90.38 166 VAL A C 1
ATOM 1273 O O . VAL A 1 166 ? -2.533 -12.417 -3.636 1.00 90.38 166 VAL A O 1
ATOM 1276 N N . ILE A 1 167 ? -1.109 -13.946 -4.476 1.00 88.94 167 ILE A N 1
ATOM 1277 C CA . ILE A 1 167 ? -0.937 -13.289 -5.770 1.00 88.94 167 ILE A CA 1
ATOM 1278 C C . ILE A 1 167 ? -2.221 -13.471 -6.571 1.00 88.94 167 ILE A C 1
ATOM 1280 O O . ILE A 1 167 ? -2.644 -14.593 -6.831 1.00 88.94 167 ILE A O 1
ATOM 1284 N N . ILE A 1 168 ? -2.808 -12.352 -6.978 1.00 86.06 168 ILE A N 1
ATOM 1285 C CA . ILE A 1 168 ? -4.018 -12.324 -7.793 1.00 86.06 168 ILE A CA 1
ATOM 1286 C C . ILE A 1 168 ? -3.649 -12.150 -9.275 1.00 86.06 168 ILE A C 1
ATOM 1288 O O . ILE A 1 168 ? -4.197 -12.828 -10.137 1.00 86.06 168 ILE A O 1
ATOM 1292 N N . ALA A 1 169 ? -2.680 -11.277 -9.570 1.00 84.31 169 ALA A N 1
ATOM 1293 C CA . ALA A 1 169 ? -2.098 -11.096 -10.903 1.00 84.31 169 ALA A CA 1
ATOM 1294 C C . ALA A 1 169 ? -0.652 -10.592 -10.781 1.00 84.31 169 ALA A C 1
ATOM 1296 O O . ALA A 1 169 ? -0.392 -9.737 -9.941 1.00 84.31 169 ALA A O 1
ATOM 1297 N N . ASN A 1 170 ? 0.295 -11.092 -11.584 1.00 84.19 170 ASN A N 1
ATOM 1298 C CA . ASN A 1 170 ? 1.737 -10.822 -11.407 1.00 84.19 170 ASN A CA 1
ATOM 1299 C C . ASN A 1 170 ? 2.484 -10.248 -12.618 1.00 84.19 170 ASN A C 1
ATOM 1301 O O . ASN A 1 170 ? 3.569 -9.697 -12.429 1.00 84.19 170 ASN A O 1
ATOM 1305 N N . ASP A 1 171 ? 1.938 -10.355 -13.828 1.00 81.94 171 ASP A N 1
ATOM 1306 C CA . ASP A 1 171 ? 2.601 -9.887 -15.052 1.00 81.94 171 ASP A CA 1
ATOM 1307 C C . ASP A 1 171 ? 1.848 -8.737 -15.720 1.00 81.94 171 ASP A C 1
ATOM 1309 O O . ASP A 1 171 ? 1.850 -8.564 -16.939 1.00 81.94 171 ASP A O 1
ATOM 1313 N N . LEU A 1 172 ? 1.199 -7.907 -14.913 1.00 84.31 172 LEU A N 1
ATOM 1314 C CA . LEU A 1 172 ? 0.493 -6.753 -15.432 1.00 84.31 172 LEU A CA 1
ATOM 1315 C C . LEU A 1 172 ? 1.525 -5.745 -15.953 1.00 84.31 172 LEU A C 1
ATOM 1317 O O . LEU A 1 172 ? 2.502 -5.480 -15.248 1.00 84.31 172 LEU A O 1
ATOM 1321 N N . PRO A 1 173 ? 1.393 -5.199 -17.172 1.00 83.75 173 PRO A N 1
ATOM 1322 C CA . PRO A 1 173 ? 2.409 -4.292 -17.681 1.00 83.75 173 PRO A CA 1
ATOM 1323 C C . PRO A 1 173 ? 2.437 -2.995 -16.860 1.00 83.75 173 PRO A C 1
ATOM 1325 O O . PRO A 1 173 ? 1.527 -2.700 -16.091 1.00 83.75 173 PRO A O 1
ATOM 1328 N N . GLY A 1 174 ? 3.515 -2.237 -16.958 1.00 81.25 174 GLY A N 1
ATOM 1329 C CA . GLY A 1 174 ? 3.707 -0.972 -16.260 1.00 81.25 174 GLY A CA 1
ATOM 1330 C C . GLY A 1 174 ? 4.781 -0.157 -16.958 1.00 81.25 174 GLY A C 1
ATOM 1331 O O . GLY A 1 174 ? 5.541 -0.691 -17.773 1.00 81.25 174 GLY A O 1
ATOM 1332 N N . SER A 1 175 ? 4.852 1.131 -16.661 1.00 76.38 175 SER A N 1
ATOM 1333 C CA . SER A 1 175 ? 5.838 2.026 -17.261 1.00 76.38 175 SER A CA 1
ATOM 1334 C C . SER A 1 175 ? 6.324 3.077 -16.263 1.00 76.38 175 SER A C 1
ATOM 1336 O O . SER A 1 175 ? 5.899 3.082 -15.110 1.00 76.38 175 SER A O 1
ATOM 1338 N N . THR A 1 176 ? 7.255 3.943 -16.644 1.00 76.88 176 THR A N 1
ATOM 1339 C CA . THR A 1 176 ? 7.583 5.126 -15.832 1.00 76.88 176 THR A CA 1
ATOM 1340 C C . THR A 1 176 ? 6.442 6.118 -15.720 1.00 76.88 176 THR A C 1
ATOM 1342 O O . THR A 1 176 ? 6.425 6.901 -14.780 1.00 76.88 176 THR A O 1
ATOM 1345 N N . ASP A 1 177 ? 5.494 6.059 -16.644 1.00 74.69 177 ASP A N 1
ATOM 1346 C CA . ASP A 1 177 ? 4.389 6.991 -16.784 1.00 74.69 177 ASP A CA 1
ATOM 1347 C C . ASP A 1 177 ? 3.043 6.244 -16.847 1.00 74.69 177 ASP A C 1
ATOM 1349 O O . ASP A 1 177 ? 2.973 5.074 -17.246 1.00 74.69 177 ASP A O 1
ATOM 1353 N N . HIS A 1 178 ? 1.974 6.906 -16.413 1.00 79.44 178 HIS A N 1
ATOM 1354 C CA . HIS A 1 178 ? 0.587 6.446 -16.538 1.00 79.44 178 HIS A CA 1
ATOM 1355 C C . HIS A 1 178 ? 0.276 5.020 -16.001 1.00 79.44 178 HIS A C 1
ATOM 1357 O O . HIS A 1 178 ? -0.498 4.257 -16.577 1.00 79.44 178 HIS A O 1
ATOM 1363 N N . ASN A 1 179 ? 0.821 4.606 -14.848 1.00 79.00 179 ASN A N 1
ATOM 1364 C CA . ASN A 1 179 ? 0.430 3.295 -14.288 1.00 79.00 179 ASN A CA 1
ATOM 1365 C C . ASN A 1 179 ? -0.995 3.277 -13.717 1.00 79.00 179 ASN A C 1
ATOM 1367 O O . ASN A 1 179 ? -1.577 2.194 -13.607 1.00 79.00 179 ASN A O 1
ATOM 1371 N N . SER A 1 180 ? -1.534 4.452 -13.363 1.00 83.69 180 SER A N 1
ATOM 1372 C CA . SER A 1 180 ? -2.834 4.695 -12.714 1.00 83.69 180 SER A CA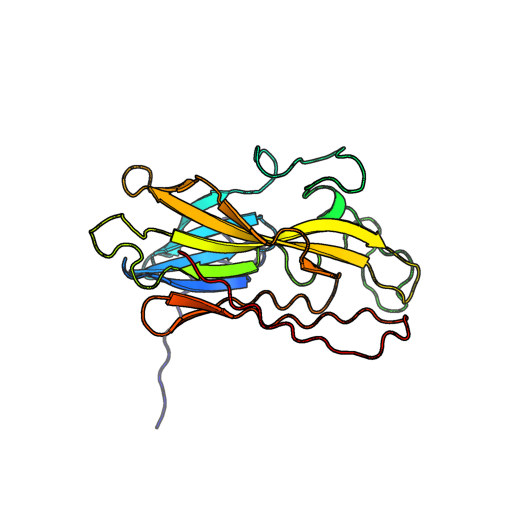 1
ATOM 1373 C C . SER A 1 180 ? -2.973 3.990 -11.362 1.00 83.69 180 SER A C 1
ATOM 1375 O O . SER A 1 180 ? -3.017 4.637 -10.323 1.00 83.69 180 SER A O 1
ATOM 1377 N N . GLN A 1 181 ? -2.993 2.658 -11.374 1.00 85.50 181 GLN A N 1
ATOM 1378 C CA . GLN A 1 181 ? -2.997 1.781 -10.207 1.00 85.50 181 GLN A CA 1
ATOM 1379 C C . GLN A 1 181 ? -4.210 1.926 -9.287 1.00 85.50 181 GLN A C 1
ATOM 1381 O O . GLN A 1 181 ? -4.220 1.301 -8.244 1.00 85.50 181 GLN A O 1
ATOM 1386 N N . ARG A 1 182 ? -5.269 2.654 -9.649 1.00 87.38 182 ARG A N 1
ATOM 1387 C CA . ARG A 1 182 ? -6.467 2.725 -8.801 1.00 87.38 182 ARG A CA 1
ATOM 1388 C C . ARG A 1 182 ? -7.108 1.342 -8.636 1.00 87.38 182 ARG A C 1
ATOM 1390 O O . ARG A 1 182 ? -7.163 0.571 -9.591 1.00 87.38 182 ARG A O 1
ATOM 1397 N N . MET A 1 183 ? -7.621 1.043 -7.448 1.00 85.50 183 MET A N 1
ATOM 1398 C CA . MET A 1 183 ? -8.378 -0.179 -7.181 1.00 85.50 183 MET A CA 1
ATOM 1399 C C . MET A 1 183 ? -9.716 0.167 -6.543 1.00 85.50 183 MET A C 1
ATOM 1401 O O . MET A 1 183 ? -9.778 0.986 -5.634 1.00 85.50 183 MET A O 1
ATOM 1405 N N . ILE A 1 184 ? -10.786 -0.476 -7.000 1.00 83.25 184 ILE A N 1
ATOM 1406 C CA . ILE A 1 184 ? -12.073 -0.486 -6.298 1.00 83.25 184 ILE A CA 1
ATOM 1407 C C . ILE A 1 184 ? -12.604 -1.907 -6.238 1.00 83.25 184 ILE A C 1
ATOM 1409 O O . ILE A 1 184 ? -12.365 -2.697 -7.151 1.00 83.25 184 ILE A O 1
ATOM 1413 N N . ILE A 1 185 ? -13.324 -2.210 -5.164 1.00 80.31 185 ILE A N 1
ATOM 1414 C CA . ILE A 1 185 ? -14.026 -3.471 -4.979 1.00 80.31 185 ILE A CA 1
ATOM 1415 C C . ILE A 1 185 ? -15.515 -3.176 -4.958 1.00 80.31 185 ILE A C 1
ATOM 1417 O O . ILE A 1 185 ? -15.984 -2.408 -4.122 1.00 80.31 185 ILE A O 1
ATOM 1421 N N . ALA A 1 186 ? -16.248 -3.802 -5.871 1.00 76.12 186 ALA A N 1
ATOM 1422 C CA . ALA A 1 186 ? -17.698 -3.739 -5.895 1.00 76.12 186 ALA A CA 1
ATOM 1423 C C . ALA A 1 186 ? -18.290 -5.147 -5.730 1.00 76.12 186 ALA A C 1
ATOM 1425 O O . ALA A 1 186 ? -17.825 -6.081 -6.398 1.00 76.12 186 ALA A O 1
ATOM 1426 N N . PRO A 1 187 ? -19.313 -5.317 -4.876 1.00 70.81 187 PRO A N 1
ATOM 1427 C CA . PRO A 1 187 ? -20.105 -6.537 -4.863 1.00 70.81 187 PRO A CA 1
ATOM 1428 C C . PRO A 1 187 ? -20.918 -6.632 -6.160 1.00 70.81 187 PRO A C 1
ATOM 1430 O O . PRO A 1 187 ? -21.559 -5.668 -6.579 1.00 70.81 187 PRO A O 1
ATOM 1433 N N . VAL A 1 188 ? -20.895 -7.798 -6.803 1.00 68.50 188 VAL A N 1
ATOM 1434 C CA . VAL A 1 188 ? -21.707 -8.118 -7.984 1.00 68.50 188 VAL A CA 1
ATOM 1435 C C . VAL A 1 188 ? -22.300 -9.510 -7.794 1.00 68.50 188 VAL A C 1
ATOM 1437 O O . VAL A 1 188 ? -21.653 -10.524 -8.067 1.00 68.50 188 VAL A O 1
ATOM 1440 N N . GLY A 1 189 ? -23.537 -9.552 -7.293 1.00 69.12 189 GLY A N 1
ATOM 1441 C CA . GLY A 1 189 ? -24.144 -10.788 -6.794 1.00 69.12 189 GLY A CA 1
ATOM 1442 C C . GLY A 1 189 ? -23.370 -11.320 -5.584 1.00 69.12 189 GLY A C 1
ATOM 1443 O O . GLY A 1 189 ? -23.035 -10.553 -4.687 1.00 69.12 189 GLY A O 1
ATOM 1444 N N . GLU A 1 190 ? -23.040 -12.613 -5.590 1.00 57.38 190 GLU A N 1
ATOM 1445 C CA . GLU A 1 190 ? -22.202 -13.261 -4.563 1.00 57.38 190 GLU A CA 1
ATOM 1446 C C . GLU A 1 190 ? -20.686 -13.096 -4.812 1.00 57.38 190 GLU A C 1
ATOM 1448 O O . GLU A 1 190 ? -19.863 -13.535 -4.014 1.00 57.38 190 GLU A O 1
ATOM 1453 N N . SER A 1 191 ? -20.289 -12.478 -5.930 1.00 54.06 191 SER A N 1
ATOM 1454 C CA . SER A 1 191 ? -18.885 -12.267 -6.301 1.00 54.06 191 SER A CA 1
ATOM 1455 C C . SER A 1 191 ? -18.410 -10.845 -6.007 1.00 54.06 191 SER A C 1
ATOM 1457 O O . SER A 1 191 ? -19.188 -9.895 -5.987 1.00 54.06 191 SER A O 1
ATOM 1459 N N . ILE A 1 192 ? -17.094 -10.680 -5.899 1.00 60.91 192 ILE A N 1
ATOM 1460 C CA . ILE A 1 192 ? -16.429 -9.376 -5.889 1.00 60.91 192 ILE A CA 1
ATOM 1461 C C . ILE A 1 192 ? -15.810 -9.096 -7.260 1.00 60.91 192 ILE A C 1
ATOM 1463 O O . ILE A 1 192 ? -15.244 -9.995 -7.880 1.00 60.91 192 ILE A O 1
ATOM 1467 N N . ILE A 1 193 ? -15.917 -7.852 -7.733 1.00 56.53 193 ILE A N 1
ATOM 1468 C CA . ILE A 1 193 ? -15.165 -7.339 -8.881 1.00 56.53 193 ILE A CA 1
ATOM 1469 C C . ILE A 1 193 ? -14.133 -6.330 -8.387 1.00 56.53 193 ILE A C 1
ATOM 1471 O O . ILE A 1 193 ? -14.490 -5.337 -7.756 1.00 56.53 193 ILE A O 1
ATOM 1475 N N . TYR A 1 194 ? -12.870 -6.560 -8.738 1.00 62.34 194 TYR A N 1
ATOM 1476 C CA . TYR A 1 194 ? -11.830 -5.536 -8.703 1.00 62.34 194 TYR A CA 1
ATOM 1477 C C . TYR A 1 194 ? -11.922 -4.750 -9.998 1.00 62.34 194 TYR A C 1
ATOM 1479 O O . TYR A 1 194 ? -12.025 -5.345 -11.064 1.00 62.34 194 TYR A O 1
ATOM 1487 N N . LEU A 1 195 ? -11.891 -3.428 -9.943 1.00 57.25 195 LEU A N 1
ATOM 1488 C CA . LEU A 1 195 ? -11.705 -2.629 -11.147 1.00 57.25 195 LEU A CA 1
ATOM 1489 C C . LEU A 1 195 ? -10.367 -1.929 -11.025 1.00 57.25 195 LEU A C 1
ATOM 1491 O O . LEU A 1 195 ? -10.119 -1.197 -10.068 1.00 57.25 195 LEU A O 1
ATOM 1495 N N . TRP A 1 196 ? -9.515 -2.186 -12.009 1.00 59.12 196 TRP A N 1
ATOM 1496 C CA . TRP A 1 196 ? -8.255 -1.495 -12.178 1.00 59.12 196 TRP A CA 1
ATOM 1497 C C . TRP A 1 196 ? -8.323 -0.697 -13.478 1.00 59.12 196 TRP A C 1
ATOM 1499 O O . TRP A 1 196 ? -8.252 -1.286 -14.552 1.00 59.12 196 TRP A O 1
ATOM 1509 N N . PRO A 1 197 ? -8.505 0.630 -13.435 1.00 55.38 197 PRO A N 1
ATOM 1510 C CA . PRO A 1 197 ? -8.240 1.448 -14.599 1.00 55.38 197 PRO A CA 1
ATOM 1511 C C . PRO A 1 197 ? -6.720 1.550 -14.725 1.00 55.38 197 PRO A C 1
ATOM 1513 O O . PRO A 1 197 ? -6.060 2.171 -13.896 1.00 55.38 197 PRO A O 1
ATOM 1516 N N . GLN A 1 198 ? -6.165 0.878 -15.725 1.00 57.47 198 GLN A N 1
ATOM 1517 C CA . GLN A 1 198 ? -4.773 1.021 -16.130 1.00 57.47 198 GLN A CA 1
ATOM 1518 C C . GLN A 1 198 ? -4.709 1.840 -17.417 1.00 57.47 198 GLN A C 1
ATOM 1520 O O . GLN A 1 198 ? -5.437 1.523 -18.347 1.00 57.47 198 GLN A O 1
ATOM 1525 N N . GLU A 1 199 ? -3.812 2.816 -17.530 1.00 53.66 199 GLU A N 1
ATOM 1526 C CA . GLU A 1 199 ? -3.606 3.550 -18.782 1.00 53.66 199 GLU A CA 1
ATOM 1527 C C . GLU A 1 199 ? -2.140 3.531 -19.224 1.00 53.66 199 GLU A C 1
ATOM 1529 O O . GLU A 1 199 ? -1.445 4.517 -19.107 1.00 53.66 199 GLU A O 1
ATOM 1534 N N . ILE A 1 200 ? -1.614 2.439 -19.775 1.00 52.50 200 ILE A N 1
ATOM 1535 C CA . ILE A 1 200 ? -0.197 2.457 -20.181 1.00 52.50 200 ILE A CA 1
ATOM 1536 C C . ILE A 1 200 ? -0.009 3.293 -21.450 1.00 52.50 200 ILE A C 1
ATOM 1538 O O . ILE A 1 200 ? -0.485 2.909 -22.520 1.00 52.50 200 ILE A O 1
ATOM 1542 N N . TRP A 1 201 ? 0.789 4.355 -21.350 1.00 45.75 201 TRP A N 1
ATOM 1543 C CA . TRP A 1 201 ? 1.417 4.985 -22.505 1.00 45.75 201 TRP A CA 1
ATOM 1544 C C . TRP A 1 201 ? 2.913 4.711 -22.483 1.00 45.75 201 TRP A C 1
ATOM 1546 O O . TRP A 1 201 ? 3.604 4.975 -21.505 1.00 45.75 201 TRP A O 1
ATOM 1556 N N . VAL A 1 202 ? 3.421 4.182 -23.591 1.00 48.84 202 VAL A N 1
ATOM 1557 C CA . VAL A 1 202 ? 4.854 4.150 -23.864 1.00 48.84 202 VAL A CA 1
ATOM 1558 C C . VAL A 1 202 ? 5.048 5.031 -25.082 1.00 48.84 202 VAL A C 1
ATOM 1560 O O . VAL A 1 202 ? 4.608 4.675 -26.177 1.00 48.84 202 VAL A O 1
ATOM 1563 N N . GLN A 1 203 ? 5.645 6.207 -24.893 1.00 41.09 203 GLN A N 1
ATOM 1564 C CA . GLN A 1 203 ? 5.985 7.082 -26.010 1.00 41.09 203 GLN A CA 1
ATOM 1565 C C . GLN A 1 203 ? 6.916 6.307 -26.979 1.00 41.09 203 GLN A C 1
ATOM 1567 O O . GLN A 1 203 ? 7.591 5.353 -26.591 1.00 41.09 203 GLN A O 1
ATOM 1572 N N . GLY A 1 204 ? 6.892 6.619 -28.276 1.00 45.66 204 GLY A N 1
ATOM 1573 C CA . GLY A 1 204 ? 7.911 6.131 -29.220 1.00 45.66 204 GLY A CA 1
ATOM 1574 C C . GLY A 1 204 ? 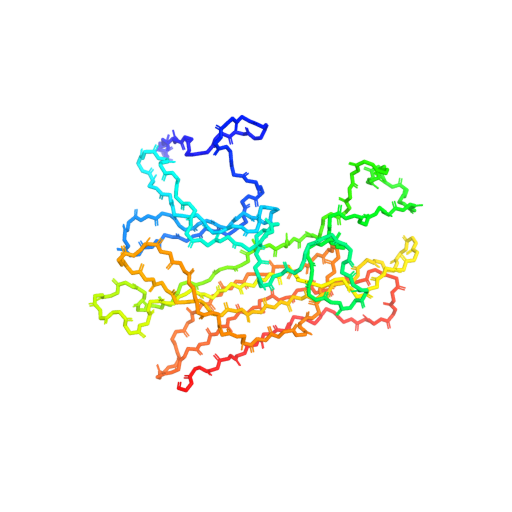7.807 4.692 -29.758 1.00 45.66 204 GLY A C 1
ATOM 1575 O O . GLY A 1 204 ? 8.711 4.276 -30.477 1.00 45.66 204 GLY A O 1
ATOM 1576 N N . SER A 1 205 ? 6.736 3.934 -29.506 1.00 39.25 205 SER A N 1
ATOM 1577 C CA . SER A 1 205 ? 6.421 2.735 -30.305 1.00 39.25 205 SER A CA 1
ATOM 1578 C C . SER A 1 205 ? 5.032 2.881 -30.912 1.00 39.25 205 SER A C 1
ATOM 1580 O O . SER A 1 205 ? 4.086 3.198 -30.196 1.00 39.25 205 SER A O 1
ATOM 1582 N N . LEU A 1 206 ? 4.903 2.628 -32.217 1.00 34.25 206 LEU A N 1
ATOM 1583 C CA . LEU A 1 206 ? 3.637 2.523 -32.955 1.00 34.25 206 LEU A CA 1
ATOM 1584 C C . LEU A 1 206 ? 2.839 1.279 -32.513 1.00 34.25 206 LEU A C 1
ATOM 1586 O O . LEU A 1 206 ? 2.461 0.436 -33.319 1.00 34.25 206 LEU A O 1
ATOM 1590 N N . VAL A 1 207 ? 2.578 1.151 -31.214 1.00 40.88 207 VAL A N 1
ATOM 1591 C CA . VAL A 1 207 ? 1.427 0.409 -30.710 1.00 40.88 207 VAL A CA 1
ATOM 1592 C C . VAL A 1 207 ? 0.413 1.477 -30.329 1.00 40.88 207 VAL A C 1
ATOM 1594 O O . VAL A 1 207 ? 0.304 1.893 -29.180 1.00 40.88 207 VAL A O 1
ATOM 1597 N N . THR A 1 208 ? -0.275 1.990 -31.345 1.00 37.56 208 THR A N 1
ATOM 1598 C CA . THR A 1 208 ? -1.465 2.819 -31.187 1.00 37.56 208 THR A CA 1
ATOM 1599 C C . THR A 1 208 ? -2.502 2.019 -30.405 1.00 37.56 208 THR A C 1
ATOM 1601 O O . THR A 1 208 ? -3.128 1.097 -30.921 1.00 37.56 208 THR A O 1
ATOM 1604 N N . GLY A 1 209 ? -2.655 2.332 -29.123 1.00 43.12 209 GLY A N 1
ATOM 1605 C CA . GLY A 1 209 ? -3.703 1.740 -28.311 1.00 43.12 209 GLY A CA 1
ATOM 1606 C C . GLY A 1 209 ? -3.529 2.029 -26.834 1.00 43.12 209 GLY A C 1
ATOM 1607 O O . GLY A 1 209 ? -2.826 1.304 -26.135 1.00 43.12 209 GLY A O 1
ATOM 1608 N N . THR A 1 210 ? -4.247 3.037 -26.349 1.00 45.84 210 THR A N 1
ATOM 1609 C CA . THR A 1 210 ? -4.614 3.165 -24.940 1.00 45.84 210 THR A CA 1
ATOM 1610 C C . THR A 1 210 ? -5.410 1.913 -24.565 1.00 45.84 210 THR A C 1
ATOM 1612 O O . THR A 1 210 ? -6.579 1.784 -24.920 1.00 45.84 210 THR A O 1
ATOM 1615 N N . LYS A 1 211 ? -4.788 0.925 -23.916 1.00 49.78 211 LYS A N 1
ATOM 1616 C CA . LYS A 1 211 ? -5.518 -0.252 -23.424 1.00 49.78 211 LYS A CA 1
ATOM 1617 C C . LYS A 1 211 ? -5.892 -0.029 -21.970 1.00 49.78 211 LYS A C 1
ATOM 1619 O O . LYS A 1 211 ? -5.198 -0.504 -21.073 1.00 49.78 211 LYS A O 1
ATOM 1624 N N . GLN A 1 212 ? -7.007 0.672 -21.753 1.00 52.78 212 GLN A N 1
ATOM 1625 C CA . GLN A 1 212 ? -7.705 0.585 -20.475 1.00 52.78 212 GLN A CA 1
ATOM 1626 C C . GLN A 1 212 ? -8.126 -0.865 -20.256 1.00 52.78 212 GLN A C 1
ATOM 1628 O O . GLN A 1 212 ? -9.009 -1.378 -20.939 1.00 52.78 212 GLN A O 1
ATOM 1633 N N . THR A 1 213 ? -7.426 -1.556 -19.358 1.00 52.56 213 THR A N 1
ATOM 1634 C CA . THR A 1 213 ? -7.681 -2.972 -19.086 1.00 52.56 213 THR A CA 1
ATOM 1635 C C . THR A 1 213 ? -8.438 -3.093 -17.780 1.00 52.56 213 THR A C 1
ATOM 1637 O O . THR A 1 213 ? -7.848 -3.042 -16.710 1.00 52.56 213 THR A O 1
ATOM 1640 N N . MET A 1 214 ? -9.752 -3.277 -17.876 1.00 58.06 214 MET A N 1
ATOM 1641 C CA . MET A 1 214 ? -10.598 -3.591 -16.732 1.00 58.06 214 MET A CA 1
ATOM 1642 C C . MET A 1 214 ? -10.533 -5.097 -16.450 1.00 58.06 214 MET A C 1
ATOM 1644 O O . MET A 1 214 ? -10.986 -5.907 -17.257 1.00 58.06 214 MET A O 1
ATOM 1648 N N . LEU A 1 215 ? -9.958 -5.484 -15.312 1.00 58.44 215 LEU A N 1
ATOM 1649 C CA . LEU A 1 215 ? -9.812 -6.887 -14.908 1.00 58.44 215 LEU A CA 1
ATOM 1650 C C . LEU A 1 215 ? -10.873 -7.278 -13.883 1.00 58.44 215 LEU A C 1
ATOM 1652 O O . LEU A 1 215 ? -10.711 -6.979 -12.710 1.00 58.44 215 LEU A O 1
ATOM 1656 N N . LYS A 1 216 ? -11.908 -8.022 -14.289 1.00 61.78 216 LYS A N 1
ATOM 1657 C CA . LYS A 1 216 ? -12.792 -8.699 -13.330 1.00 61.78 216 LYS A CA 1
ATOM 1658 C C . LYS A 1 216 ? -12.057 -9.897 -12.732 1.00 61.78 216 LYS A C 1
ATOM 1660 O O . LYS A 1 216 ? -11.725 -10.830 -13.457 1.00 61.78 216 LYS A O 1
ATOM 1665 N N . ILE A 1 217 ? -11.856 -9.898 -11.417 1.00 58.66 217 ILE A N 1
ATOM 1666 C CA . ILE A 1 217 ? -11.258 -11.034 -10.707 1.00 58.66 217 ILE A CA 1
ATOM 1667 C C . ILE A 1 217 ? -12.249 -11.509 -9.654 1.00 58.66 217 ILE A C 1
ATOM 1669 O O . ILE A 1 217 ? -12.564 -10.765 -8.735 1.00 58.66 217 ILE A O 1
ATOM 1673 N N . GLN A 1 218 ? -12.778 -12.720 -9.826 1.00 54.16 218 GLN A N 1
ATOM 1674 C CA . GLN A 1 218 ? -13.728 -13.315 -8.890 1.00 54.16 218 GLN A CA 1
ATOM 1675 C C . GLN A 1 218 ? -12.966 -14.138 -7.855 1.00 54.16 218 GLN A C 1
ATOM 1677 O O . GLN A 1 218 ? -12.138 -14.976 -8.205 1.00 54.16 218 GLN A O 1
ATOM 1682 N N . THR A 1 219 ? -13.248 -13.903 -6.580 1.00 51.16 219 THR A N 1
ATOM 1683 C CA . THR A 1 219 ? -12.886 -14.837 -5.513 1.00 51.16 219 THR A CA 1
ATOM 1684 C C . THR A 1 219 ? -13.948 -15.930 -5.465 1.00 51.16 219 THR A C 1
ATOM 1686 O O . THR A 1 219 ? -15.110 -15.604 -5.222 1.00 51.16 219 THR A O 1
ATOM 1689 N N . VAL A 1 220 ? -13.555 -17.178 -5.738 1.00 46.66 220 VAL A N 1
ATOM 1690 C CA . VAL A 1 220 ? -14.341 -18.380 -5.399 1.00 46.66 220 VAL A CA 1
ATOM 1691 C C . VAL A 1 220 ? -14.305 -18.654 -3.901 1.00 46.66 220 VAL A C 1
ATOM 1693 O O . VAL A 1 220 ? -13.304 -18.260 -3.253 1.00 46.66 220 VAL A O 1
#

Sequence (220 aa):
MGEVFKQTILSPADPAPGFLNYPWEITYGPDNNLWVTESRAYKLNKIDPNTGTKTTVLDLSTGSTWLTTNGAPAGSDTLAAIATNTWNGSPWPIGTATNPIWPQGGFAGMALHPNFLDGTGTKDFVYITYVHRYVSGGGAYAGIRFRNKIVRFTYNSGTQKFSSPVIIANDLPGSTDHNSQRMIIAPVGESIIYLWPQEIWVQGSLVTGTKQTMLKIQTV

Nearest PDB structures (foldseek):
  8rg1-assembly1_B  TM=8.216E-01  e=2.592E-09  Acinetobacter calcoaceticus
  1c9u-assembly1_A  TM=8.343E-01  e=4.011E-09  Acinetobacter calcoaceticus
  5min-assembly1_A  TM=8.010E-01  e=2.454E-09  Acinetobacter calcoaceticus
  1cru-assembly1_A  TM=7.940E-01  e=2.592E-09  Acinetobacter calcoaceticus
  1qbi-assembly1_A  TM=8.152E-01  e=6.206E-09  Acinetobacter calcoaceticus

Mean predicted aligned error: 9.39 Å

pLDDT: mean 76.95, std 18.59, range [34.25, 98.38]